Protein AF-A0A2Z6P0J8-F1 (afdb_monomer_lite)

Sequence (232 aa):
MKNGMLLRFEWPSESFHSSPISVVDSASTSINLVSSATMAIDKRHDLPSVLQLIATRCIGIAPVFLVPLDETLDADIIVLSDKSWFLHTAKQGLSYTSIKVQLSSSSHFTPVCTIEYPKGILFVAEKNLHLAEMVHNKRRNMQKFRLEGTPQKVLYHNKSQTLLVMRTELNHGTYSSDICCVDPQSGSVLSSFEIEYGEAKSMALVKFKSTLVLVVGIISSGPDVQPNGEAK

Organism: Trifolium subterraneum (NCBI:txid3900)

pLDDT: mean 74.05, std 18.13, range [30.5, 94.31]

Secondary structure (DSSP, 8-state):
---EEEEEEE---S------------------------------TTS--EEEEEEEE---SS--EEEESSSSTT--EEEESSSEEEEEEETTEEEEEEE-S-GGG-S-EEEE--SS-TTEEEEEETTEEEEEE--TTSPPPEEEE--SSEEEEEEEETTTTEEEEEEEEEETTEEEEEEEEE-TTT--EEEEEEESSSEEEEEEEEEETTEEEEEEEEE-SSS---------

Radius of gyration: 23.04 Å; chains: 1; bounding box: 58×42×59 Å

InterPro domains:
  IPR015943 WD40/YVTN repeat-like-containing domain superfamily [G3DSA:2.130.10.10] (1-138)
  IPR050358 RSE1/DDB1/CPSF1 [PTHR10644] (2-219)

Structure (mmCIF, N/CA/C/O backbone):
data_AF-A0A2Z6P0J8-F1
#
_entry.id   AF-A0A2Z6P0J8-F1
#
loop_
_atom_site.group_PDB
_atom_site.id
_atom_site.type_symbol
_atom_site.label_atom_id
_atom_site.label_alt_id
_atom_site.label_comp_id
_atom_site.label_asym_id
_atom_site.label_entity_id
_atom_site.label_seq_id
_atom_site.pdbx_PDB_ins_code
_atom_site.Cartn_x
_atom_site.Cartn_y
_atom_site.Cartn_z
_atom_site.occupancy
_atom_site.B_iso_or_equiv
_atom_site.auth_seq_id
_atom_site.auth_comp_id
_atom_site.auth_asym_id
_atom_site.auth_atom_id
_atom_site.pdbx_PDB_model_num
ATOM 1 N N . MET A 1 1 ? -26.376 11.456 2.357 1.00 50.81 1 MET A N 1
ATOM 2 C CA . MET A 1 1 ? -25.815 10.207 1.796 1.00 50.81 1 MET A CA 1
ATOM 3 C C . MET A 1 1 ? -25.240 9.379 2.938 1.00 50.81 1 MET A C 1
ATOM 5 O O . MET A 1 1 ? -24.681 9.963 3.856 1.00 50.81 1 MET A O 1
ATOM 9 N N . LYS A 1 2 ? -25.451 8.059 2.938 1.00 56.16 2 LYS A N 1
ATOM 10 C CA . LYS A 1 2 ? -24.848 7.111 3.891 1.00 56.16 2 LYS A CA 1
ATOM 11 C C . LYS A 1 2 ? -23.916 6.222 3.066 1.00 56.16 2 LYS A C 1
ATOM 13 O O . LYS A 1 2 ? -24.407 5.561 2.161 1.00 56.16 2 LYS A O 1
ATOM 18 N N . ASN A 1 3 ? -22.611 6.258 3.320 1.00 66.44 3 ASN A N 1
ATOM 19 C CA . ASN A 1 3 ? -21.601 5.532 2.535 1.00 66.44 3 ASN A CA 1
ATOM 20 C C . ASN A 1 3 ? -20.797 4.514 3.367 1.00 66.44 3 ASN A C 1
ATOM 22 O O . ASN A 1 3 ? -19.832 3.948 2.869 1.00 66.44 3 ASN A O 1
ATOM 26 N N . GLY A 1 4 ? -21.196 4.266 4.620 1.00 67.12 4 GLY A N 1
ATOM 27 C CA . GLY A 1 4 ? -20.634 3.221 5.472 1.00 67.12 4 GLY A CA 1
ATOM 28 C C . GLY A 1 4 ? -21.714 2.444 6.223 1.00 67.12 4 GLY A C 1
ATOM 29 O O . GLY A 1 4 ? -22.700 3.018 6.703 1.00 67.12 4 GLY A O 1
ATOM 30 N N . MET A 1 5 ? -21.514 1.134 6.345 1.00 75.62 5 MET A N 1
ATOM 31 C CA . MET A 1 5 ? -22.392 0.214 7.069 1.00 75.62 5 MET A CA 1
ATOM 32 C C . MET A 1 5 ? -21.555 -0.637 8.021 1.00 75.62 5 MET A C 1
ATOM 34 O O . MET A 1 5 ? -20.501 -1.134 7.640 1.00 75.62 5 MET A O 1
ATOM 38 N N . LEU A 1 6 ? -22.036 -0.800 9.250 1.00 74.00 6 LEU A N 1
ATOM 39 C CA . LEU A 1 6 ? -21.489 -1.726 10.230 1.00 74.00 6 LEU A CA 1
ATOM 40 C C . LEU A 1 6 ? -22.450 -2.904 10.359 1.00 74.00 6 LEU A C 1
ATOM 42 O O . LEU A 1 6 ? -23.588 -2.730 10.803 1.00 74.00 6 LEU A O 1
ATOM 46 N N . LEU A 1 7 ? -21.985 -4.084 9.968 1.00 75.25 7 LEU A N 1
ATOM 47 C CA . LEU A 1 7 ? -22.732 -5.331 10.068 1.00 75.25 7 LEU A CA 1
ATOM 48 C C . LEU A 1 7 ? -22.172 -6.162 11.227 1.00 75.25 7 LEU A C 1
ATOM 50 O O . LEU A 1 7 ? -20.959 -6.311 11.351 1.00 75.25 7 LEU A O 1
ATOM 54 N N . ARG A 1 8 ? -23.056 -6.705 12.068 1.00 78.12 8 ARG A N 1
ATOM 55 C CA . ARG A 1 8 ? -22.740 -7.799 12.984 1.00 78.12 8 ARG A CA 1
ATOM 56 C C . ARG A 1 8 ? -22.682 -9.074 12.172 1.00 78.12 8 ARG A C 1
ATOM 58 O O . ARG A 1 8 ? -23.628 -9.364 11.440 1.00 78.12 8 ARG A O 1
ATOM 65 N N . PHE A 1 9 ? -21.617 -9.829 12.361 1.00 74.25 9 PHE A N 1
ATOM 66 C CA . PHE A 1 9 ? -21.512 -11.198 11.899 1.00 74.25 9 PHE A CA 1
ATOM 67 C C . PHE A 1 9 ? -21.583 -12.108 13.118 1.00 74.25 9 PHE A C 1
ATOM 69 O O . PHE A 1 9 ? -20.732 -12.014 14.002 1.00 74.25 9 PHE A O 1
ATOM 76 N N . GLU A 1 10 ? -22.629 -12.925 13.204 1.00 70.94 10 GLU A N 1
ATOM 77 C CA . GLU A 1 10 ? -22.772 -13.898 14.286 1.00 70.94 10 GLU A CA 1
ATOM 78 C C . GLU A 1 10 ? -22.252 -15.257 13.828 1.00 70.94 10 GLU A C 1
ATOM 80 O O . GLU A 1 10 ? -22.749 -15.836 12.860 1.00 70.94 10 GLU A O 1
ATOM 85 N N . TRP A 1 11 ? -21.243 -15.762 14.539 1.00 56.78 11 TRP A N 1
ATOM 86 C CA . TRP A 1 11 ? -20.844 -17.160 14.439 1.00 56.78 11 TRP A CA 1
ATOM 87 C C . TRP A 1 11 ? -21.838 -18.026 15.212 1.00 56.78 11 TRP A C 1
ATOM 89 O O . TRP A 1 11 ? -22.265 -17.596 16.286 1.00 56.78 11 TRP A O 1
ATOM 99 N N . PRO A 1 12 ? -22.213 -19.228 14.736 1.00 50.53 12 PRO A N 1
ATOM 100 C CA . PRO A 1 12 ? -22.973 -20.163 15.543 1.00 50.53 12 PRO A CA 1
ATOM 101 C C . PRO A 1 12 ? -22.021 -20.677 16.629 1.00 50.53 12 PRO A C 1
ATOM 103 O O . PRO A 1 12 ? -21.302 -21.654 16.444 1.00 50.53 12 PRO A O 1
ATOM 106 N N . SER A 1 13 ? -21.925 -19.959 17.742 1.00 46.81 13 SER A N 1
ATOM 107 C CA . SER A 1 13 ? -21.405 -20.509 18.984 1.00 46.81 13 SER A CA 1
ATOM 108 C C . SER A 1 13 ? -22.562 -21.182 19.716 1.00 46.81 13 SER A C 1
ATOM 110 O O . SER A 1 13 ? -23.679 -20.664 19.759 1.00 46.81 13 SER A O 1
ATOM 112 N N . GLU A 1 14 ? -22.282 -22.388 20.206 1.00 44.41 14 GLU A N 1
ATOM 113 C CA . GLU A 1 14 ? -23.219 -23.327 20.818 1.00 44.41 14 GLU A CA 1
ATOM 114 C C . GLU A 1 14 ? -24.279 -22.648 21.697 1.00 44.41 14 GLU A C 1
ATOM 116 O O . GLU A 1 14 ? -23.964 -21.891 22.612 1.00 44.41 14 GLU A O 1
ATOM 121 N N . SER A 1 15 ? -25.544 -22.942 21.379 1.00 44.59 15 SER A N 1
ATOM 122 C CA . SER A 1 15 ? -26.736 -22.811 22.225 1.00 44.59 15 SER A CA 1
ATOM 123 C C . SER A 1 15 ? -26.624 -21.851 23.418 1.00 44.59 15 SER A C 1
ATOM 125 O O . SER A 1 15 ? -26.495 -22.283 24.564 1.00 44.59 15 SER A O 1
ATOM 127 N N . PHE A 1 16 ? -26.808 -20.554 23.183 1.00 40.25 16 PHE A N 1
ATOM 128 C CA . PHE A 1 16 ? -27.316 -19.691 24.244 1.00 40.25 16 PHE A CA 1
ATOM 129 C C . PHE A 1 16 ? -28.836 -19.674 24.164 1.00 40.25 16 PHE A C 1
ATOM 131 O O . PHE A 1 16 ? -29.428 -19.212 23.189 1.00 40.25 16 PHE A O 1
ATOM 138 N N . HIS A 1 17 ? -29.454 -20.246 25.197 1.00 38.09 17 HIS A N 1
ATOM 139 C CA . HIS A 1 17 ? -30.891 -20.237 25.413 1.00 38.09 17 HIS A CA 1
ATOM 140 C C . HIS A 1 17 ? -31.452 -18.832 25.183 1.00 38.09 17 HIS A C 1
ATOM 142 O O . HIS A 1 17 ? -31.090 -17.867 25.857 1.00 38.09 17 HIS A O 1
ATOM 148 N N . SER A 1 18 ? -32.352 -18.744 24.210 1.00 40.12 18 SER A N 1
ATOM 149 C CA . SER A 1 18 ? -33.134 -17.562 23.893 1.00 40.12 18 SER A CA 1
ATOM 150 C C . SER A 1 18 ? -33.802 -17.003 25.149 1.00 40.12 18 SER A C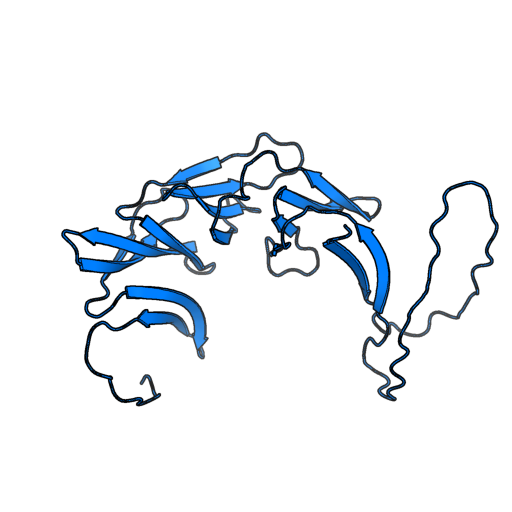 1
ATOM 152 O O . SER A 1 18 ? -34.679 -17.648 25.722 1.00 40.12 18 SER A O 1
ATOM 154 N N . SER A 1 19 ? -33.439 -15.783 25.536 1.00 32.94 19 SER A N 1
ATOM 155 C CA . SER A 1 19 ? -34.323 -14.921 26.319 1.00 32.94 19 SER A CA 1
ATOM 156 C C . SER A 1 19 ? -34.743 -13.749 25.433 1.00 32.94 19 SER A C 1
ATOM 158 O O . SER A 1 19 ? -33.870 -13.055 24.905 1.00 32.94 19 SER A O 1
ATOM 160 N N . PRO A 1 20 ? -36.050 -13.520 25.218 1.00 40.78 20 PRO A N 1
ATOM 161 C CA . PRO A 1 20 ? -36.514 -12.372 24.458 1.00 40.78 20 PRO A CA 1
ATOM 162 C C . PRO A 1 20 ? -36.273 -11.108 25.289 1.00 40.78 20 PRO A C 1
ATOM 164 O O . PRO A 1 20 ? -36.845 -10.947 26.365 1.00 40.78 20 PRO A O 1
ATOM 167 N N . ILE A 1 21 ? -35.416 -10.206 24.805 1.00 39.97 21 ILE A N 1
ATOM 168 C CA . ILE A 1 21 ? -35.253 -8.888 25.423 1.00 39.97 21 ILE A CA 1
ATOM 169 C C . ILE A 1 21 ? -36.497 -8.066 25.079 1.00 39.97 21 ILE A C 1
ATOM 171 O O . ILE A 1 21 ? -36.709 -7.664 23.935 1.00 39.97 21 ILE A O 1
ATOM 175 N N . SER A 1 22 ? -37.334 -7.858 26.092 1.00 36.53 22 SER A N 1
ATOM 176 C CA . SER A 1 22 ? -38.477 -6.956 26.067 1.00 36.53 22 SER A CA 1
ATOM 177 C C . SER A 1 22 ? -38.017 -5.514 25.863 1.00 36.53 22 SER A C 1
ATOM 179 O O . SER A 1 22 ? -37.186 -4.999 26.613 1.00 36.53 22 SER A O 1
ATOM 181 N N . VAL A 1 23 ? -38.610 -4.867 24.866 1.00 39.16 23 VAL A N 1
ATOM 182 C CA . VAL A 1 23 ? -38.554 -3.425 24.636 1.00 39.16 23 VAL A CA 1
ATOM 183 C C . VAL A 1 23 ? -39.203 -2.713 25.825 1.00 39.16 23 VAL A C 1
ATOM 185 O O . VAL A 1 23 ? -40.375 -2.949 26.110 1.00 39.16 23 VAL A O 1
ATOM 188 N N . VAL A 1 24 ? -38.466 -1.820 26.486 1.00 33.22 24 VAL A N 1
ATOM 189 C CA . VAL A 1 24 ? -39.055 -0.741 27.287 1.00 33.22 24 VAL A CA 1
ATOM 190 C C . VAL A 1 24 ? -38.443 0.570 26.815 1.00 33.22 24 VAL A C 1
ATOM 192 O O . VAL A 1 24 ? -37.229 0.761 26.817 1.00 33.22 24 VAL A O 1
ATOM 195 N N . ASP A 1 25 ? -39.343 1.412 26.330 1.00 33.94 25 ASP A N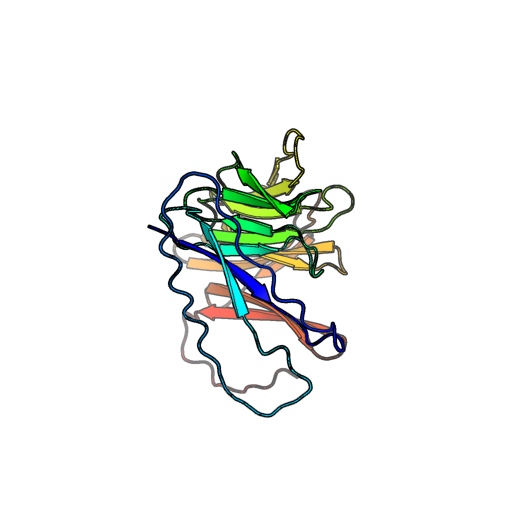 1
ATOM 196 C CA . ASP A 1 25 ? -39.151 2.715 25.716 1.00 33.94 25 ASP A CA 1
ATOM 197 C C . ASP A 1 25 ? -38.743 3.775 26.748 1.00 33.94 25 ASP A C 1
ATOM 199 O O . ASP A 1 25 ? -39.270 3.787 27.861 1.00 33.94 25 ASP A O 1
ATOM 203 N N . SER A 1 26 ? -37.839 4.682 26.364 1.00 33.81 26 SER A N 1
ATOM 204 C CA . SER A 1 26 ? -37.788 6.062 26.865 1.00 33.81 26 SER A CA 1
ATOM 205 C C . SER A 1 26 ? -36.859 6.930 26.002 1.00 33.81 26 SER A C 1
ATOM 207 O O . SER A 1 26 ? -35.642 6.937 26.168 1.00 33.81 26 SER A O 1
ATOM 209 N N . ALA A 1 27 ? -37.510 7.727 25.151 1.00 34.22 27 ALA A N 1
ATOM 210 C CA . ALA A 1 27 ? -37.114 9.043 24.643 1.00 34.22 27 ALA A CA 1
ATOM 211 C C . ALA A 1 27 ? -36.075 9.150 23.497 1.00 34.22 27 ALA A C 1
ATOM 213 O O . ALA A 1 27 ? -34.866 9.239 23.690 1.00 34.22 27 ALA A O 1
ATOM 214 N N . SER A 1 28 ? -36.643 9.389 22.307 1.00 37.97 28 SER A N 1
ATOM 215 C CA . SER A 1 28 ? -36.223 10.427 21.348 1.00 37.97 28 SER A CA 1
ATOM 216 C C . SER A 1 28 ? -34.972 10.175 20.497 1.00 37.97 28 SER A C 1
ATOM 218 O O . SER A 1 28 ? -33.907 10.735 20.731 1.00 37.97 28 SER A O 1
ATOM 220 N N . THR A 1 29 ? -35.137 9.458 19.384 1.00 30.50 29 THR A N 1
ATOM 221 C CA . THR A 1 29 ? -34.912 9.993 18.020 1.00 30.50 29 THR A CA 1
ATOM 222 C C . THR A 1 29 ? -35.328 8.947 16.986 1.00 30.50 29 THR A C 1
ATOM 224 O O . THR A 1 29 ? -34.961 7.778 17.052 1.00 30.50 29 THR A O 1
ATOM 227 N N . SER A 1 30 ? -36.147 9.374 16.034 1.00 41.09 30 SER A N 1
ATOM 228 C CA . SER A 1 30 ? -36.750 8.564 14.983 1.00 41.09 30 SER A CA 1
ATOM 229 C C . SER A 1 30 ? -35.702 7.951 14.050 1.00 41.09 30 SER A C 1
ATOM 231 O O . SER A 1 30 ? -35.098 8.623 13.216 1.00 41.09 30 SER A O 1
ATOM 233 N N . ILE A 1 31 ? -35.542 6.634 14.138 1.00 37.72 31 ILE A N 1
ATOM 234 C CA . ILE A 1 31 ? -34.921 5.815 13.098 1.00 37.72 31 ILE A CA 1
ATOM 235 C C . ILE A 1 31 ? -35.880 4.671 12.798 1.00 37.72 31 ILE A C 1
ATOM 237 O O . ILE A 1 31 ? -35.981 3.714 13.558 1.00 37.72 31 ILE A O 1
ATOM 241 N N . ASN A 1 32 ? -36.603 4.798 11.683 1.00 34.53 32 ASN A N 1
ATOM 242 C CA . ASN A 1 32 ? -37.390 3.715 11.103 1.00 34.53 32 ASN A CA 1
ATOM 243 C C . ASN A 1 32 ? -36.440 2.560 10.757 1.00 34.53 32 ASN A C 1
ATOM 245 O O . ASN A 1 32 ? -35.745 2.585 9.738 1.00 34.53 32 ASN A O 1
ATOM 249 N N . LEU A 1 33 ? -36.377 1.582 11.658 1.00 38.53 33 LEU A N 1
ATOM 250 C CA . LEU A 1 33 ? -35.606 0.358 11.530 1.00 38.53 33 LEU A CA 1
ATOM 251 C C . LEU A 1 33 ? -36.398 -0.608 10.640 1.00 38.53 33 LEU A C 1
ATOM 253 O O . LEU A 1 33 ? -37.189 -1.414 11.119 1.00 38.53 33 LEU A O 1
ATOM 257 N N . VAL A 1 34 ? -36.224 -0.500 9.322 1.00 34.25 34 VAL A N 1
ATOM 258 C CA . VAL A 1 34 ? -36.657 -1.565 8.410 1.00 34.25 34 VAL A CA 1
ATOM 259 C C . VAL A 1 34 ? -35.592 -2.653 8.471 1.00 34.25 34 VAL A C 1
ATOM 261 O O . VAL A 1 34 ? -34.553 -2.579 7.815 1.00 34.25 34 VAL A O 1
ATOM 264 N N . SER A 1 35 ? -35.832 -3.634 9.333 1.00 38.53 35 SER A N 1
ATOM 265 C CA . SER A 1 35 ? -35.050 -4.858 9.466 1.00 38.53 35 SER A CA 1
ATOM 266 C C . SER A 1 35 ? -35.236 -5.733 8.222 1.00 38.53 35 SER A C 1
ATOM 268 O O . SER A 1 35 ? -35.986 -6.703 8.251 1.00 38.53 35 SER A O 1
ATOM 270 N N . SER A 1 36 ? -34.567 -5.416 7.113 1.00 38.81 36 SER A N 1
ATOM 271 C CA . SER A 1 36 ? -34.448 -6.356 5.989 1.00 38.81 36 SER A CA 1
ATOM 272 C C . SER A 1 36 ? -33.373 -7.394 6.309 1.00 38.81 36 SER A C 1
ATOM 274 O O . SER A 1 36 ? -32.275 -7.365 5.760 1.00 38.81 36 SER A O 1
ATOM 276 N N . ALA A 1 37 ? -33.675 -8.296 7.244 1.00 43.31 37 ALA A N 1
ATOM 277 C CA . ALA A 1 37 ? -32.952 -9.553 7.372 1.00 43.31 37 ALA A CA 1
ATOM 278 C C . ALA A 1 37 ? -33.491 -10.487 6.284 1.00 43.31 37 ALA A C 1
ATOM 280 O O . ALA A 1 37 ? -34.538 -11.113 6.448 1.00 43.31 37 ALA A O 1
ATOM 281 N N . THR A 1 38 ? -32.818 -10.537 5.135 1.00 42.59 38 THR A N 1
ATOM 282 C CA . THR A 1 38 ? -33.096 -11.555 4.120 1.00 42.59 38 THR A CA 1
ATOM 283 C C . THR A 1 38 ? -32.661 -12.895 4.706 1.00 42.59 38 THR A C 1
ATOM 285 O O . THR A 1 38 ? -31.482 -13.236 4.677 1.00 42.59 38 THR A O 1
ATOM 288 N N . MET A 1 39 ? -33.600 -13.621 5.313 1.00 42.62 39 MET A N 1
ATOM 289 C CA . MET A 1 39 ? -33.374 -14.971 5.822 1.00 42.62 39 MET A CA 1
ATOM 290 C C . MET A 1 39 ? -33.104 -15.885 4.625 1.00 42.62 39 MET A C 1
ATOM 292 O O . MET A 1 39 ? -34.031 -16.394 3.995 1.00 42.62 39 MET A O 1
ATOM 296 N N . ALA A 1 40 ? -31.832 -16.065 4.274 1.00 40.47 40 ALA A N 1
ATOM 297 C CA . ALA A 1 40 ? -31.417 -17.171 3.430 1.00 40.47 40 ALA A CA 1
ATOM 298 C C . ALA A 1 40 ? -31.595 -18.447 4.261 1.00 40.47 40 ALA A C 1
ATOM 300 O O . ALA A 1 40 ? -30.754 -18.803 5.083 1.00 40.47 40 ALA A O 1
ATOM 301 N N . ILE A 1 41 ? -32.752 -19.089 4.101 1.00 43.31 41 ILE A N 1
ATOM 302 C CA . ILE A 1 41 ? -33.019 -20.419 4.640 1.00 43.31 41 ILE A CA 1
ATOM 303 C C . ILE A 1 41 ? -32.135 -21.382 3.847 1.00 43.31 41 ILE A C 1
ATOM 305 O O . ILE A 1 41 ? -32.543 -21.867 2.796 1.00 43.31 41 ILE A O 1
ATOM 309 N N . ASP A 1 42 ? -30.923 -21.643 4.330 1.00 41.53 42 ASP A N 1
ATOM 310 C CA . ASP A 1 42 ? -30.144 -22.790 3.876 1.00 41.53 42 ASP A CA 1
ATOM 311 C C . ASP A 1 42 ? -29.765 -23.674 5.066 1.00 41.53 42 ASP A C 1
ATOM 313 O O . ASP A 1 42 ? -29.244 -23.228 6.091 1.00 41.53 42 ASP A O 1
ATOM 317 N N . LYS A 1 43 ? -30.102 -24.955 4.930 1.00 45.41 43 LYS A N 1
ATOM 318 C CA . LYS A 1 43 ? -29.897 -26.007 5.924 1.00 45.41 43 LYS A CA 1
ATOM 319 C C . LYS A 1 43 ? -28.432 -26.436 5.886 1.00 45.41 43 LYS A C 1
ATOM 321 O O . LYS A 1 43 ? -28.105 -27.477 5.323 1.00 45.41 43 LYS A O 1
ATOM 326 N N . ARG A 1 44 ? -27.536 -25.656 6.484 1.00 45.12 44 ARG A N 1
ATOM 327 C CA . ARG A 1 44 ? -26.168 -26.101 6.791 1.00 45.12 44 ARG A CA 1
ATOM 328 C C . ARG A 1 44 ? -25.833 -25.689 8.214 1.00 45.12 44 ARG A C 1
ATOM 330 O O . ARG A 1 44 ? -25.642 -24.514 8.495 1.00 45.12 44 ARG A O 1
ATOM 337 N N . HIS A 1 45 ? -25.819 -26.673 9.106 1.00 47.88 45 HIS A N 1
ATOM 338 C CA . HIS A 1 45 ? -25.805 -26.486 10.557 1.00 47.88 45 HIS A CA 1
ATOM 339 C C . HIS A 1 45 ? -24.493 -25.951 11.160 1.00 47.88 45 HIS A C 1
ATOM 341 O O . HIS A 1 45 ? -24.456 -25.770 12.367 1.00 47.88 45 HIS A O 1
ATOM 347 N N . ASP A 1 46 ? -23.482 -25.600 10.359 1.00 54.84 46 ASP A N 1
ATOM 348 C CA . ASP A 1 46 ? -22.156 -25.208 10.871 1.00 54.84 46 ASP A CA 1
ATOM 349 C C . ASP A 1 46 ? -21.615 -23.891 10.288 1.00 54.84 46 ASP A C 1
ATOM 351 O O . ASP A 1 46 ? -20.428 -23.593 10.417 1.00 54.84 46 ASP A O 1
ATOM 355 N N . LEU A 1 47 ? -22.451 -23.091 9.613 1.00 53.53 47 LEU A N 1
ATOM 356 C CA . LEU A 1 47 ? -22.011 -21.833 9.004 1.00 53.53 47 LEU A CA 1
ATOM 357 C C . LEU A 1 47 ? -22.657 -20.617 9.682 1.00 53.53 47 LEU A C 1
ATOM 359 O O . LEU A 1 47 ? -23.867 -20.622 9.915 1.00 53.53 47 LEU A O 1
ATOM 363 N N . PRO A 1 48 ? -21.888 -19.549 9.957 1.00 54.91 48 PRO A N 1
ATOM 364 C CA . PRO A 1 48 ? -22.439 -18.254 10.355 1.00 54.91 48 PRO A CA 1
ATOM 365 C C . PRO A 1 48 ? -23.400 -17.754 9.280 1.00 54.91 48 PRO A C 1
ATOM 367 O O . PRO A 1 48 ? -22.985 -17.426 8.169 1.00 54.91 48 PRO A O 1
ATOM 370 N N . SER A 1 49 ? -24.693 -17.726 9.589 1.00 59.78 49 SER A N 1
ATOM 371 C CA . SER A 1 49 ? -25.725 -17.455 8.583 1.00 59.78 49 SER A CA 1
ATOM 372 C C . SER A 1 49 ? -26.420 -16.107 8.758 1.00 59.78 49 SER A C 1
ATOM 374 O O . SER A 1 49 ? -27.220 -15.729 7.903 1.00 59.78 49 SER A O 1
ATOM 376 N N . VAL A 1 50 ? -26.111 -15.349 9.820 1.00 78.00 50 VAL A N 1
ATOM 377 C CA . VAL A 1 50 ? -26.829 -14.107 10.134 1.00 78.00 50 VAL A CA 1
ATOM 378 C C . VAL A 1 50 ? -25.905 -12.893 10.078 1.00 78.00 50 VAL A C 1
ATOM 380 O O . VAL A 1 50 ? -24.995 -12.717 10.889 1.00 78.00 50 VAL A O 1
ATOM 383 N N . LEU A 1 51 ? -26.195 -12.020 9.112 1.00 80.88 51 LEU A N 1
ATOM 384 C CA . LEU A 1 51 ? -25.688 -10.655 9.053 1.00 80.88 51 LEU A CA 1
ATOM 385 C C . LEU A 1 51 ? -26.769 -9.706 9.565 1.00 80.88 51 LEU A C 1
ATOM 387 O O . LEU A 1 51 ? -27.867 -9.653 9.014 1.00 80.88 51 LEU A O 1
ATOM 391 N N . GLN A 1 52 ? -26.451 -8.920 10.590 1.00 82.81 52 GLN A N 1
ATOM 392 C CA . GLN A 1 52 ? -27.368 -7.919 11.131 1.00 82.81 52 GLN A CA 1
ATOM 393 C C . GLN A 1 52 ? -26.773 -6.524 10.993 1.00 82.81 52 GLN A C 1
ATOM 395 O O . GLN A 1 52 ? -25.686 -6.250 11.487 1.00 82.81 52 GLN A O 1
ATOM 400 N N . LEU A 1 53 ? -27.495 -5.599 10.366 1.00 80.00 53 LEU A N 1
ATOM 401 C CA . LEU A 1 53 ? -27.087 -4.197 10.333 1.00 80.00 53 LEU A CA 1
ATOM 402 C C . LEU A 1 53 ? -27.133 -3.598 11.747 1.00 80.00 53 LEU A C 1
ATOM 404 O O . LEU A 1 53 ? -28.209 -3.446 12.317 1.00 80.00 53 LEU A O 1
ATOM 408 N N . ILE A 1 54 ? -25.969 -3.237 12.295 1.00 83.69 54 ILE A N 1
ATOM 409 C CA . ILE A 1 54 ? -25.854 -2.580 13.606 1.00 83.69 54 ILE A CA 1
ATOM 410 C C . ILE A 1 54 ? -25.984 -1.067 13.442 1.00 83.69 54 ILE A C 1
ATOM 412 O O . ILE A 1 54 ? -26.665 -0.398 14.216 1.00 83.69 54 ILE A O 1
ATOM 416 N N . ALA A 1 55 ? -25.300 -0.498 12.447 1.00 80.50 55 ALA A N 1
ATOM 417 C CA . ALA A 1 55 ? -25.271 0.944 12.261 1.00 80.50 55 ALA A CA 1
ATOM 418 C C . ALA A 1 55 ? -25.009 1.337 10.808 1.00 80.50 55 ALA A C 1
ATOM 420 O O . ALA A 1 55 ? -24.260 0.689 10.085 1.00 80.50 55 ALA A O 1
ATOM 421 N N . THR A 1 56 ? -25.565 2.478 10.405 1.00 82.56 56 THR A N 1
ATOM 422 C CA . THR A 1 56 ? -25.159 3.188 9.185 1.00 82.56 56 THR A CA 1
ATOM 423 C C . THR A 1 56 ? -24.482 4.492 9.570 1.00 82.56 56 THR A C 1
ATOM 425 O O . THR A 1 56 ? -24.972 5.196 10.464 1.00 82.56 56 THR A O 1
ATOM 428 N N . ARG A 1 57 ? -23.387 4.841 8.895 1.00 77.44 57 ARG A N 1
ATOM 429 C CA . ARG A 1 57 ? -22.633 6.074 9.141 1.00 77.44 57 ARG A CA 1
ATOM 430 C C . ARG A 1 57 ? -22.308 6.778 7.825 1.00 77.44 57 ARG A C 1
ATOM 432 O O . ARG A 1 57 ? -22.198 6.152 6.773 1.00 77.44 57 ARG A O 1
ATOM 439 N N . CYS A 1 58 ? -22.195 8.100 7.897 1.00 80.06 58 CYS 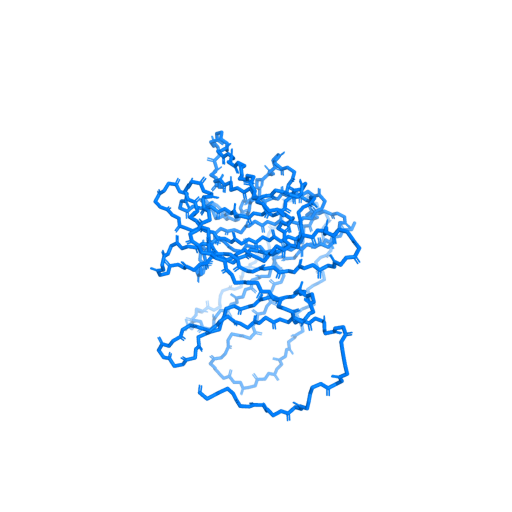A N 1
ATOM 440 C CA . CYS A 1 58 ? -21.636 8.906 6.821 1.00 80.06 58 CYS A CA 1
ATOM 441 C C . CYS A 1 58 ? -20.151 9.098 7.126 1.00 80.06 58 CYS A C 1
ATOM 443 O O . CYS A 1 58 ? -19.797 9.763 8.096 1.00 80.06 58 CYS A O 1
ATOM 445 N N . ILE A 1 59 ? -19.309 8.449 6.337 1.00 80.81 59 ILE A N 1
ATOM 446 C CA . ILE A 1 59 ? -17.850 8.500 6.419 1.00 80.81 59 ILE A CA 1
ATOM 447 C C . ILE A 1 59 ? -17.322 9.615 5.502 1.00 80.81 59 ILE A C 1
ATOM 449 O O . ILE A 1 59 ? -16.287 10.217 5.780 1.00 80.81 59 ILE A O 1
ATOM 453 N N . GLY A 1 60 ? -18.061 9.929 4.437 1.00 76.44 60 GLY A N 1
ATOM 454 C CA . GLY A 1 60 ? -17.648 10.873 3.408 1.00 76.44 60 GLY A CA 1
ATOM 455 C C . GLY A 1 60 ? -18.691 11.047 2.304 1.00 76.44 60 GLY A C 1
ATOM 456 O O . GLY A 1 60 ? -19.808 10.534 2.402 1.00 76.44 60 GLY A O 1
ATOM 457 N N . ILE A 1 61 ? -18.314 11.758 1.246 1.00 80.38 61 ILE A N 1
ATOM 458 C CA . ILE A 1 61 ? -19.095 11.889 0.004 1.00 80.38 61 ILE A CA 1
ATOM 459 C C . ILE A 1 61 ? -18.487 11.100 -1.163 1.00 80.38 61 ILE A C 1
ATOM 461 O O . ILE A 1 61 ? -19.187 10.827 -2.134 1.00 80.38 61 ILE A O 1
ATOM 465 N N . ALA A 1 62 ? -17.213 10.712 -1.065 1.00 83.00 62 ALA A N 1
ATOM 466 C CA . ALA A 1 62 ? -16.535 9.885 -2.060 1.00 83.00 62 ALA A CA 1
ATOM 467 C C . ALA A 1 62 ? -16.666 8.380 -1.729 1.00 83.00 62 ALA A C 1
ATOM 469 O O . ALA A 1 62 ? -17.025 8.023 -0.595 1.00 83.00 62 ALA A O 1
ATOM 470 N N . PRO A 1 63 ? -16.359 7.474 -2.682 1.00 82.44 63 PRO A N 1
ATOM 471 C CA . PRO A 1 63 ? -16.162 6.057 -2.385 1.00 82.44 63 PRO A CA 1
ATOM 472 C C . PRO A 1 63 ? -15.196 5.853 -1.211 1.00 82.44 63 PRO A C 1
ATOM 474 O O . PRO A 1 63 ? -14.288 6.659 -0.992 1.00 82.44 63 PRO A O 1
ATOM 477 N N . VAL A 1 64 ? -15.429 4.799 -0.430 1.00 83.69 64 VAL A N 1
ATOM 478 C CA . VAL A 1 64 ? -14.660 4.498 0.781 1.00 83.69 64 VAL A CA 1
ATOM 479 C C . VAL A 1 64 ? -13.732 3.321 0.516 1.00 83.69 64 VAL A C 1
ATOM 481 O O . VAL A 1 64 ? -14.183 2.272 0.063 1.00 83.69 64 VAL A O 1
ATOM 484 N N . PHE A 1 65 ? -12.457 3.483 0.857 1.00 85.69 65 PHE A N 1
ATOM 485 C CA . PHE A 1 65 ? -11.463 2.414 0.866 1.00 85.69 65 PHE A CA 1
ATOM 486 C C . PHE A 1 65 ? -11.084 2.089 2.311 1.00 85.69 65 PHE A C 1
ATOM 488 O O . PHE A 1 65 ? -10.839 2.991 3.114 1.00 85.69 65 PHE A O 1
ATOM 495 N N . LEU A 1 66 ? -11.057 0.801 2.645 1.00 88.06 66 LEU A N 1
ATOM 496 C CA . LEU A 1 66 ? -10.696 0.305 3.971 1.00 88.06 66 LEU A CA 1
ATOM 497 C C . LEU A 1 66 ? -9.313 -0.335 3.898 1.00 88.06 66 LEU A C 1
ATOM 499 O O . LEU A 1 66 ? -9.086 -1.214 3.070 1.00 88.06 66 LEU A O 1
ATOM 503 N N . VAL A 1 67 ? -8.404 0.113 4.758 1.00 88.00 67 VAL A N 1
ATOM 504 C CA . VAL A 1 67 ? -7.026 -0.377 4.825 1.00 88.00 67 VAL A CA 1
ATOM 505 C C . VAL A 1 67 ? -6.775 -0.905 6.237 1.00 88.00 67 VAL A C 1
ATOM 507 O O . VAL A 1 67 ? -6.574 -0.092 7.144 1.00 88.00 67 VAL A O 1
ATOM 510 N N . PRO A 1 68 ? -6.829 -2.231 6.458 1.00 89.50 68 PRO A N 1
ATOM 511 C CA . PRO A 1 68 ? -6.403 -2.814 7.725 1.00 89.50 68 PRO A CA 1
ATOM 512 C C . PRO A 1 68 ? -4.891 -2.619 7.901 1.00 89.50 68 PRO A C 1
ATOM 514 O O . PRO A 1 68 ? -4.136 -2.672 6.927 1.00 89.50 68 PRO A O 1
ATOM 517 N N . LEU A 1 69 ? -4.457 -2.335 9.129 1.00 86.25 69 LEU A N 1
ATOM 518 C CA . LEU A 1 69 ? -3.047 -2.080 9.443 1.00 86.25 69 LEU A CA 1
ATOM 519 C C . LEU A 1 69 ? -2.214 -3.348 9.643 1.00 86.25 69 LEU A C 1
ATOM 521 O O . LEU A 1 69 ? -0.990 -3.295 9.537 1.00 86.25 69 LEU A O 1
ATOM 525 N N . ASP A 1 70 ? -2.867 -4.474 9.894 1.00 82.00 70 ASP A N 1
ATOM 526 C CA . ASP A 1 70 ? -2.257 -5.790 10.016 1.00 82.00 70 ASP A CA 1
ATOM 527 C C . ASP A 1 70 ? -3.234 -6.869 9.500 1.00 82.00 70 ASP A C 1
ATOM 529 O O . ASP A 1 70 ? -4.296 -6.561 8.952 1.00 82.00 70 ASP A O 1
ATOM 533 N N . GLU A 1 71 ? -2.836 -8.138 9.599 1.00 81.88 71 GLU A N 1
ATOM 534 C CA . GLU A 1 71 ? -3.634 -9.285 9.144 1.00 81.88 71 GLU A CA 1
ATOM 535 C C . GLU A 1 71 ? -4.502 -9.899 10.261 1.00 81.88 71 GLU A C 1
ATOM 537 O O . GLU A 1 71 ? -5.117 -10.947 10.049 1.00 81.88 71 GLU A O 1
ATOM 542 N N . THR A 1 72 ? -4.545 -9.305 11.460 1.00 83.69 72 THR A N 1
ATOM 543 C CA . THR A 1 72 ? -5.319 -9.862 12.575 1.00 83.69 72 THR A CA 1
ATOM 544 C C . THR A 1 72 ? -6.796 -9.468 12.478 1.00 83.69 72 THR A C 1
ATOM 546 O O . THR A 1 72 ? -7.197 -8.566 11.746 1.00 83.69 72 THR A O 1
ATOM 549 N N . LEU A 1 73 ? -7.664 -10.178 13.203 1.00 83.25 73 LEU A N 1
ATOM 550 C CA . LEU A 1 73 ? -9.102 -9.870 13.208 1.00 83.25 73 LEU A CA 1
ATOM 551 C C . LEU A 1 73 ? -9.441 -8.620 14.032 1.00 83.25 73 LEU A C 1
ATOM 553 O O . LEU A 1 73 ? -10.497 -8.023 13.837 1.00 83.25 73 LEU A O 1
ATOM 557 N N . ASP A 1 74 ? -8.562 -8.240 14.955 1.00 83.31 74 ASP A N 1
ATOM 558 C CA . ASP A 1 74 ? -8.646 -7.038 15.781 1.00 83.31 74 ASP A CA 1
ATOM 559 C C . ASP A 1 74 ? -7.846 -5.858 15.203 1.00 83.31 74 ASP A C 1
ATOM 561 O O . ASP A 1 74 ? -7.661 -4.853 15.895 1.00 83.31 74 ASP A O 1
ATOM 565 N N . ALA A 1 75 ? -7.427 -5.965 13.935 1.00 86.50 75 ALA A N 1
ATOM 566 C CA . ALA A 1 75 ? -6.712 -4.933 13.203 1.00 86.50 75 ALA A CA 1
ATOM 567 C C . ALA A 1 75 ? -7.418 -3.576 13.290 1.00 86.50 75 ALA A C 1
ATOM 569 O O . ALA A 1 75 ? -8.613 -3.442 12.999 1.00 86.50 75 ALA A O 1
ATOM 570 N N . ASP A 1 76 ? -6.647 -2.534 13.589 1.00 89.19 76 ASP A N 1
ATOM 571 C CA . ASP A 1 76 ? -7.113 -1.169 13.378 1.00 89.19 76 ASP A CA 1
ATOM 572 C C . ASP A 1 76 ? -7.222 -0.889 11.871 1.00 89.19 76 ASP A C 1
ATOM 574 O O . ASP A 1 76 ? -6.410 -1.349 11.064 1.00 89.19 76 ASP A O 1
ATOM 578 N N . ILE A 1 77 ? -8.218 -0.095 11.478 1.00 89.50 77 ILE A N 1
ATOM 579 C CA . ILE A 1 77 ? -8.534 0.172 10.074 1.00 89.50 77 ILE A CA 1
ATOM 580 C C . ILE A 1 77 ? -8.400 1.663 9.791 1.00 89.50 77 ILE A C 1
ATOM 582 O O . ILE A 1 77 ? -8.968 2.514 10.478 1.00 89.50 77 ILE A O 1
ATOM 586 N N . ILE A 1 78 ? -7.702 2.002 8.714 1.00 88.31 78 ILE A N 1
ATOM 587 C CA . ILE A 1 78 ? -7.771 3.338 8.133 1.00 88.31 78 ILE A CA 1
ATOM 588 C C . ILE A 1 78 ? -8.877 3.349 7.090 1.00 88.31 78 ILE A C 1
ATOM 590 O O . ILE A 1 78 ? -8.942 2.511 6.193 1.00 88.31 78 ILE A O 1
ATOM 594 N N . VAL A 1 79 ? -9.741 4.340 7.209 1.00 87.62 79 VAL A N 1
ATOM 595 C CA . VAL A 1 79 ? -10.856 4.572 6.309 1.00 87.62 79 VAL A CA 1
ATOM 596 C C . VAL A 1 79 ? -10.535 5.797 5.467 1.00 87.62 79 VAL A C 1
ATOM 598 O O . VAL A 1 79 ? -10.342 6.890 6.002 1.00 87.62 79 VAL A O 1
ATOM 601 N N . LEU A 1 80 ? -10.474 5.616 4.154 1.00 85.25 80 LEU A N 1
ATOM 602 C CA . LEU A 1 80 ? -10.054 6.631 3.195 1.00 85.25 80 LEU A CA 1
ATOM 603 C C . LEU A 1 80 ? -11.226 7.007 2.294 1.00 85.25 80 LEU A C 1
ATOM 605 O O . LEU A 1 80 ? -11.862 6.151 1.686 1.00 85.25 80 LEU A O 1
ATOM 609 N N . SER A 1 81 ? -11.511 8.299 2.227 1.00 82.69 81 SER A N 1
ATOM 610 C CA . SER A 1 81 ? -12.531 8.909 1.374 1.00 82.69 81 SER A CA 1
ATOM 611 C C . SER A 1 81 ? -12.111 10.365 1.122 1.00 82.69 81 SER A C 1
ATOM 613 O O . SER A 1 81 ? -10.921 10.675 1.180 1.00 82.69 81 SER A O 1
ATOM 615 N N . ASP A 1 82 ? -13.047 11.294 0.924 1.00 81.44 82 ASP A N 1
ATOM 616 C CA . ASP A 1 82 ? -12.763 12.740 0.965 1.00 81.44 82 ASP A CA 1
ATOM 617 C C . ASP A 1 82 ? -12.230 13.183 2.341 1.00 81.44 82 ASP A C 1
ATOM 619 O O . ASP A 1 82 ? -11.411 14.099 2.437 1.00 81.44 82 ASP A O 1
ATOM 623 N N . LYS A 1 83 ? -12.644 12.480 3.403 1.00 79.06 83 LYS A N 1
ATOM 624 C CA . LYS A 1 83 ? -12.099 12.587 4.760 1.00 79.06 83 LYS A CA 1
ATOM 625 C C . LYS A 1 83 ? -11.514 11.253 5.192 1.00 79.06 83 LYS A C 1
ATOM 627 O O . LYS A 1 83 ? -12.097 10.199 4.948 1.00 79.06 83 LYS A O 1
ATOM 632 N N . SER A 1 84 ? -10.364 11.311 5.853 1.00 84.81 84 SER A N 1
ATOM 633 C CA . SER A 1 84 ? -9.698 10.125 6.387 1.00 84.81 84 SER A CA 1
ATOM 634 C C . SER A 1 84 ? -10.054 9.917 7.858 1.00 84.81 84 SER A C 1
ATOM 636 O O . SER A 1 84 ? -10.068 10.868 8.647 1.00 84.81 84 SER A O 1
ATOM 638 N N . TRP A 1 85 ? -10.320 8.670 8.234 1.00 86.69 85 TRP A N 1
ATOM 639 C CA . TRP A 1 85 ? -10.669 8.274 9.597 1.00 86.69 85 TRP A CA 1
ATOM 640 C C . TRP A 1 85 ? -9.814 7.097 10.047 1.00 86.69 85 TRP A C 1
ATOM 642 O O . TRP A 1 85 ? -9.438 6.241 9.255 1.00 86.69 85 TRP A O 1
ATOM 652 N N . PHE A 1 86 ? -9.512 7.063 11.335 1.00 86.94 86 PHE A N 1
ATOM 653 C CA . PHE A 1 86 ? -8.884 5.946 12.014 1.00 86.94 86 PHE A CA 1
ATOM 654 C C . PHE A 1 86 ? -9.958 5.234 12.830 1.00 86.94 86 PHE A C 1
ATOM 656 O O . PHE A 1 86 ? -10.506 5.816 13.772 1.00 86.94 86 PHE A O 1
ATOM 663 N N . LEU A 1 87 ? -10.288 4.018 12.416 1.00 88.75 87 LEU A N 1
ATOM 664 C CA . LEU A 1 87 ? -11.243 3.135 13.059 1.00 88.75 87 LEU A CA 1
ATOM 665 C C . LEU A 1 87 ? -10.473 2.153 13.937 1.00 88.75 87 LEU A C 1
ATOM 667 O O . LEU A 1 87 ? -9.638 1.404 13.444 1.00 88.75 87 LEU A O 1
ATOM 671 N N . HIS A 1 88 ? -10.761 2.169 15.231 1.00 87.69 88 HIS A N 1
ATOM 672 C CA . HIS A 1 88 ? -10.099 1.302 16.197 1.00 87.69 88 HIS A CA 1
ATOM 673 C C . HIS A 1 88 ? -11.087 0.804 17.242 1.00 87.69 88 HIS A C 1
ATOM 675 O O . HIS A 1 88 ? -12.122 1.432 17.506 1.00 87.69 88 HIS A O 1
ATOM 681 N N . THR A 1 89 ? -10.740 -0.303 17.885 1.00 86.38 89 THR A N 1
ATOM 682 C CA . THR A 1 89 ? -11.495 -0.796 19.035 1.00 86.38 89 THR A CA 1
ATOM 683 C C . THR A 1 89 ? -11.176 0.059 20.265 1.00 86.38 89 THR A C 1
ATOM 685 O O . THR A 1 89 ? -10.027 0.399 20.552 1.00 86.38 89 THR A O 1
ATOM 688 N N . ALA A 1 90 ? -12.212 0.463 20.991 1.00 81.38 90 ALA A N 1
ATOM 689 C CA . ALA A 1 90 ? -12.148 1.187 22.252 1.00 81.38 90 ALA A CA 1
ATOM 690 C C . ALA A 1 90 ? -12.917 0.411 23.333 1.00 81.38 90 ALA A C 1
ATOM 692 O O . ALA A 1 90 ? -13.668 -0.516 23.039 1.00 81.38 90 ALA A O 1
ATOM 693 N N . LYS A 1 91 ? -12.773 0.817 24.603 1.00 79.25 91 LYS A N 1
ATOM 694 C CA . LYS A 1 91 ? -13.363 0.108 25.760 1.00 79.25 91 LYS A CA 1
ATOM 695 C C . LYS A 1 91 ? -14.873 -0.157 25.652 1.00 79.25 91 LYS A C 1
ATOM 697 O O . LYS A 1 91 ? -15.358 -1.086 26.280 1.00 79.25 91 LYS A O 1
ATOM 702 N N . GLN A 1 92 ? -15.607 0.672 24.910 1.00 77.62 92 GLN A N 1
ATOM 703 C CA . GLN A 1 92 ? -17.070 0.612 24.788 1.00 77.62 92 GLN A CA 1
ATOM 704 C C . GLN A 1 92 ? -17.548 0.295 23.358 1.00 77.62 92 GLN A C 1
ATOM 706 O O . GLN A 1 92 ? -18.728 0.461 23.060 1.00 77.62 92 GLN A O 1
ATOM 711 N N . GLY A 1 93 ? -16.654 -0.137 22.460 1.00 80.75 93 GLY A N 1
ATOM 712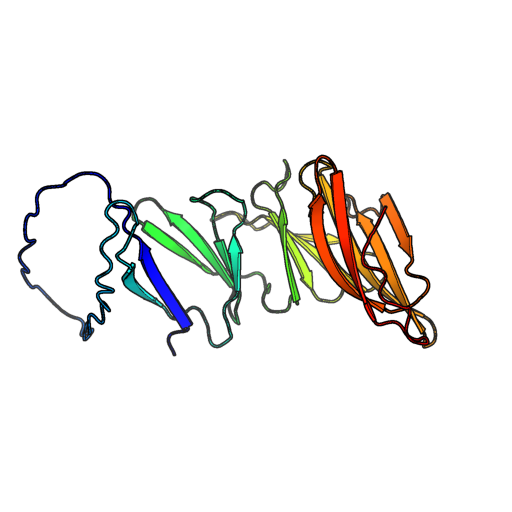 C CA . GLY A 1 93 ? -16.992 -0.476 21.074 1.00 80.75 93 GLY A CA 1
ATOM 713 C C . GLY A 1 93 ? -16.048 0.155 20.054 1.00 80.75 93 GLY A C 1
ATOM 714 O O . GLY A 1 93 ? -14.902 0.466 20.362 1.00 80.75 93 GLY A O 1
ATOM 715 N N . LEU A 1 94 ? -16.525 0.348 18.824 1.00 86.00 94 LEU A N 1
ATOM 716 C CA . LEU A 1 94 ? -15.734 0.926 17.734 1.00 86.00 94 LEU A CA 1
ATOM 717 C C . LEU A 1 94 ? -15.701 2.456 17.801 1.00 86.00 94 LEU A C 1
ATOM 719 O O . LEU A 1 94 ? -16.740 3.113 17.882 1.00 86.00 94 LEU A O 1
ATOM 723 N N . SER A 1 95 ? -14.500 3.020 17.708 1.00 85.75 95 SER A N 1
ATOM 724 C CA . SER A 1 95 ? -14.244 4.458 17.747 1.00 85.75 95 SER A CA 1
ATOM 725 C C . SER A 1 95 ? -13.722 4.958 16.402 1.00 85.75 95 SER A C 1
ATOM 727 O O . SER A 1 95 ? -12.860 4.331 15.789 1.00 85.75 95 SER A O 1
ATOM 729 N N . TYR A 1 96 ? -14.225 6.116 15.965 1.00 85.38 96 TYR A N 1
ATOM 730 C CA . TYR A 1 96 ? -13.822 6.788 14.729 1.00 85.38 96 TYR A CA 1
ATOM 731 C C . TYR A 1 96 ? -13.111 8.092 15.075 1.00 85.38 96 TYR A C 1
ATOM 733 O O . TYR A 1 96 ? -13.734 9.051 15.530 1.00 85.38 96 TYR A O 1
ATOM 741 N N . THR A 1 97 ? -11.807 8.151 14.827 1.00 84.81 97 THR A N 1
ATOM 742 C CA . THR A 1 97 ? -11.007 9.362 15.040 1.00 84.81 97 THR A CA 1
ATOM 743 C C . THR A 1 97 ? -10.647 9.981 13.696 1.00 84.81 97 THR A C 1
ATOM 745 O O . THR A 1 97 ? -10.065 9.313 12.845 1.00 84.81 97 THR A O 1
ATOM 748 N N . SER A 1 98 ? -10.966 11.258 13.476 1.00 81.12 98 SER A N 1
ATOM 749 C CA . SER A 1 98 ? -10.595 11.922 12.220 1.00 81.12 98 SER A CA 1
ATOM 750 C C . SER A 1 98 ? -9.077 12.082 12.099 1.00 81.12 98 SER A C 1
ATOM 752 O O . SER A 1 98 ? -8.386 12.459 13.048 1.00 81.12 98 SER A O 1
ATOM 754 N N . ILE A 1 99 ? -8.565 11.809 10.903 1.00 79.25 99 ILE A N 1
ATOM 755 C CA . ILE A 1 99 ? -7.166 11.966 10.531 1.00 79.25 99 ILE A CA 1
ATOM 756 C C . ILE A 1 99 ? -7.003 13.317 9.837 1.00 79.25 99 ILE A C 1
ATOM 758 O O . ILE A 1 99 ? -7.568 13.545 8.773 1.00 79.25 99 ILE A O 1
ATOM 762 N N . LYS A 1 100 ? -6.188 14.205 10.417 1.00 67.88 100 LYS A N 1
ATOM 763 C CA . LYS A 1 100 ? -5.879 15.518 9.819 1.00 67.88 100 LYS A CA 1
ATOM 764 C C . LYS A 1 100 ? -4.854 15.460 8.679 1.00 67.88 100 LYS A C 1
ATOM 766 O O . LYS A 1 100 ? -4.644 16.462 8.010 1.00 67.88 100 LYS A O 1
ATOM 771 N N . VAL A 1 101 ? -4.193 14.319 8.482 1.00 66.19 101 VAL A N 1
ATOM 772 C CA . VAL A 1 101 ? -3.254 14.124 7.371 1.00 66.19 101 VAL A CA 1
ATOM 773 C C . VAL A 1 101 ? -4.070 13.907 6.105 1.00 66.19 101 VAL A C 1
ATOM 775 O O . VAL A 1 101 ? -4.958 13.055 6.081 1.00 66.19 101 VAL A O 1
ATOM 778 N N . GLN A 1 102 ? -3.784 14.688 5.068 1.00 66.25 102 GLN A N 1
ATOM 779 C CA . GLN A 1 102 ? -4.480 14.625 3.789 1.00 66.25 102 GLN A CA 1
ATOM 780 C C . GLN A 1 102 ? -4.026 13.390 3.003 1.00 66.25 102 GLN A C 1
ATOM 782 O O . GLN A 1 102 ? -3.277 13.475 2.040 1.00 66.25 102 GLN A O 1
ATOM 787 N N . LEU A 1 103 ? -4.466 12.221 3.463 1.00 67.88 103 LEU A N 1
ATOM 788 C CA . LEU A 1 103 ? -4.249 10.942 2.792 1.00 67.88 103 LEU A CA 1
ATOM 789 C C . LEU A 1 103 ? -5.128 10.831 1.538 1.00 67.88 103 LEU A C 1
ATOM 791 O O . LEU A 1 103 ? -4.787 10.113 0.614 1.00 67.88 103 LEU A O 1
ATOM 795 N N . SER A 1 104 ? -6.226 11.584 1.459 1.00 58.53 104 SER A N 1
ATOM 796 C CA . SER A 1 104 ? -7.217 11.519 0.375 1.00 58.53 104 SER A CA 1
ATOM 797 C C . SER A 1 104 ? -6.690 11.853 -1.027 1.00 58.53 104 SER A C 1
ATOM 799 O O . SER A 1 104 ? -7.359 11.538 -2.006 1.00 58.53 104 SER A O 1
ATOM 801 N N . SER A 1 105 ? -5.508 12.464 -1.153 1.00 64.00 105 SER A N 1
ATOM 802 C CA . SER A 1 105 ? -4.849 12.709 -2.445 1.00 64.00 105 SER A CA 1
ATOM 803 C C . SER A 1 105 ? -3.959 11.553 -2.913 1.00 64.00 105 SER A C 1
ATOM 805 O O . SER A 1 105 ? -3.365 11.640 -3.989 1.00 64.00 105 SER A O 1
ATOM 807 N N . SER A 1 106 ? -3.831 10.488 -2.118 1.00 68.81 106 SER A N 1
ATOM 808 C CA . SER A 1 106 ? -2.975 9.356 -2.443 1.00 68.81 106 SER A CA 1
ATOM 809 C C . SER A 1 106 ? -3.702 8.289 -3.255 1.00 68.81 106 SER A C 1
ATOM 811 O O . SER A 1 106 ? -4.850 7.944 -2.981 1.00 68.81 106 SER A O 1
ATOM 813 N N . SER A 1 107 ? -3.005 7.747 -4.252 1.00 68.31 107 SER A N 1
ATOM 814 C CA . SER A 1 107 ? -3.506 6.692 -5.135 1.00 68.31 107 SER A CA 1
ATOM 815 C C . SER A 1 107 ? -3.350 5.286 -4.554 1.00 68.31 107 SER A C 1
ATOM 817 O O . SER A 1 107 ? -4.115 4.390 -4.908 1.00 68.31 107 SER A O 1
ATOM 819 N N . HIS A 1 108 ? -2.372 5.071 -3.669 1.00 78.56 108 HIS A N 1
ATOM 820 C CA . HIS A 1 108 ? -2.018 3.744 -3.174 1.00 78.56 108 HIS A CA 1
ATOM 821 C C . HIS A 1 108 ? -1.578 3.777 -1.723 1.00 78.56 108 HIS A C 1
ATOM 823 O O . HIS A 1 108 ? -0.823 4.654 -1.311 1.00 78.56 108 HIS A O 1
ATOM 829 N N . PHE A 1 109 ? -2.012 2.757 -0.991 1.00 83.19 109 PHE A N 1
ATOM 830 C CA . PHE A 1 109 ? -1.789 2.596 0.434 1.00 83.19 109 PHE A CA 1
ATOM 831 C C . PHE A 1 109 ? -1.273 1.200 0.724 1.00 83.19 109 PHE A C 1
ATOM 833 O O . PHE A 1 109 ? -1.726 0.223 0.126 1.00 83.19 109 PHE A O 1
ATOM 840 N N . THR A 1 110 ? -0.325 1.096 1.642 1.00 86.06 110 THR A N 1
ATOM 841 C CA . THR A 1 110 ? 0.242 -0.183 2.051 1.00 86.06 110 THR A CA 1
ATOM 842 C C . THR A 1 110 ? 0.518 -0.153 3.545 1.00 86.06 110 THR A C 1
ATOM 844 O O . THR A 1 110 ? 1.294 0.699 3.986 1.00 86.06 110 THR A O 1
ATOM 847 N N . PRO A 1 111 ? -0.114 -1.035 4.336 1.00 86.31 111 PRO A N 1
ATOM 848 C CA . PRO A 1 111 ? 0.216 -1.161 5.746 1.00 86.31 111 PRO A CA 1
ATOM 849 C C . PRO A 1 111 ? 1.656 -1.654 5.908 1.00 86.31 111 PRO A C 1
ATOM 851 O O . PRO A 1 111 ? 2.144 -2.474 5.128 1.00 86.31 111 PRO A O 1
ATOM 854 N N . VAL A 1 112 ? 2.341 -1.124 6.915 1.00 85.88 112 VAL A N 1
ATOM 855 C CA . VAL A 1 112 ? 3.726 -1.461 7.239 1.00 85.88 112 VAL A CA 1
ATOM 856 C C . VAL A 1 112 ? 3.850 -1.657 8.738 1.00 85.88 112 VAL A C 1
ATOM 858 O O . VAL A 1 112 ? 3.329 -0.870 9.523 1.00 85.88 112 VAL A O 1
ATOM 861 N N . CYS A 1 113 ? 4.599 -2.684 9.124 1.00 82.31 113 CYS A N 1
ATOM 862 C CA . CYS A 1 113 ? 4.933 -2.951 10.512 1.00 82.31 113 CYS A CA 1
ATOM 863 C C . CYS A 1 113 ? 6.455 -3.038 10.647 1.00 82.31 113 CYS A C 1
ATOM 865 O O . CYS A 1 113 ? 7.061 -4.047 10.293 1.00 82.31 113 CYS A O 1
ATOM 867 N N . THR A 1 114 ? 7.075 -1.960 11.128 1.00 78.19 114 THR A N 1
ATOM 868 C CA . THR A 1 114 ? 8.486 -1.940 11.546 1.00 78.19 114 THR A CA 1
ATOM 869 C C . THR A 1 114 ? 8.581 -1.676 13.046 1.00 78.19 114 THR A C 1
ATOM 871 O O . THR A 1 114 ? 7.600 -1.302 13.683 1.00 78.19 114 THR A O 1
ATOM 874 N N . ILE A 1 115 ? 9.771 -1.846 13.630 1.00 79.75 115 ILE A N 1
ATOM 875 C CA . ILE A 1 115 ? 9.998 -1.586 15.063 1.00 79.75 115 ILE A CA 1
ATOM 876 C C . ILE A 1 115 ? 9.688 -0.120 15.419 1.00 79.75 115 ILE A C 1
ATOM 878 O O . ILE A 1 115 ? 9.115 0.153 16.470 1.00 79.75 115 ILE A O 1
ATOM 882 N N . GLU A 1 116 ? 10.037 0.818 14.535 1.00 79.19 116 GLU A N 1
ATOM 883 C CA . GLU A 1 116 ? 9.785 2.255 14.723 1.00 79.19 116 GLU A CA 1
ATOM 884 C C . GLU A 1 116 ? 8.345 2.658 14.381 1.00 79.19 116 GLU A C 1
ATOM 886 O O . GLU A 1 116 ? 7.813 3.601 14.966 1.00 79.19 116 GLU A O 1
ATOM 891 N N . TYR A 1 117 ? 7.714 1.934 13.453 1.00 80.38 117 TYR A N 1
ATOM 892 C CA . TYR A 1 117 ? 6.360 2.189 12.969 1.00 80.38 117 TYR A CA 1
ATOM 893 C C . TYR A 1 117 ? 5.526 0.897 13.021 1.00 80.38 117 TYR A C 1
ATOM 895 O O . TYR A 1 117 ? 5.232 0.310 11.977 1.00 80.38 117 TYR A O 1
ATOM 903 N N . PRO A 1 118 ? 5.112 0.434 14.216 1.00 81.44 118 PRO A N 1
ATOM 904 C CA . PRO A 1 118 ? 4.360 -0.817 14.364 1.00 81.44 118 PRO A CA 1
ATOM 905 C C . PRO A 1 118 ? 2.945 -0.733 13.773 1.00 81.44 118 PRO A C 1
ATOM 907 O O . PRO A 1 118 ? 2.344 -1.748 13.445 1.00 81.44 118 PRO A O 1
ATOM 910 N N . LYS A 1 119 ? 2.417 0.489 13.632 1.00 84.12 119 LYS A N 1
ATOM 911 C CA . LYS A 1 119 ? 1.135 0.814 12.986 1.00 84.12 119 LYS A CA 1
ATOM 912 C C . LYS A 1 119 ? 1.366 1.796 11.839 1.00 84.12 119 LYS A C 1
ATOM 914 O O . LYS A 1 119 ? 0.781 2.881 11.789 1.00 84.12 119 LYS A O 1
ATOM 919 N N . GLY A 1 120 ? 2.330 1.462 10.988 1.00 86.44 120 GLY A N 1
ATOM 920 C CA . GLY A 1 120 ? 2.761 2.286 9.872 1.00 86.44 120 GLY A CA 1
ATOM 921 C C . GLY A 1 120 ? 1.842 2.156 8.663 1.00 86.44 120 GLY A C 1
ATOM 922 O O . GLY A 1 120 ? 1.262 1.107 8.391 1.00 86.44 120 GLY A O 1
ATOM 923 N N . ILE A 1 121 ? 1.748 3.229 7.887 1.00 88.44 121 ILE A N 1
ATOM 924 C CA . ILE A 1 121 ? 1.197 3.184 6.537 1.00 88.44 121 ILE A CA 1
ATOM 925 C C . ILE A 1 121 ? 2.109 3.925 5.579 1.00 88.44 121 ILE A C 1
ATOM 927 O O . ILE A 1 121 ? 2.543 5.047 5.848 1.00 88.44 121 ILE A O 1
ATOM 931 N N . LEU A 1 122 ? 2.363 3.290 4.442 1.00 88.44 122 LEU A N 1
ATOM 932 C CA . LEU A 1 122 ? 2.984 3.914 3.294 1.00 88.44 122 LEU A CA 1
ATOM 933 C C . LEU A 1 122 ? 1.938 4.334 2.291 1.00 88.44 122 LEU A C 1
ATOM 935 O O . LEU A 1 122 ? 0.984 3.602 2.024 1.00 88.44 122 LEU A O 1
ATOM 939 N N . PHE A 1 123 ? 2.152 5.503 1.710 1.00 87.25 123 PHE A N 1
ATOM 940 C CA . PHE A 1 123 ? 1.285 6.003 0.668 1.00 87.25 123 PHE A CA 1
ATOM 941 C C . PHE A 1 123 ? 2.037 6.899 -0.308 1.00 87.25 123 PHE A C 1
ATOM 943 O O . PHE A 1 123 ? 3.048 7.524 0.021 1.00 87.25 123 PHE A O 1
ATOM 950 N N . VAL A 1 124 ? 1.541 6.938 -1.539 1.00 85.06 124 VAL A N 1
ATOM 951 C CA . VAL A 1 124 ? 2.125 7.732 -2.622 1.00 85.06 124 VAL A CA 1
ATOM 952 C C . VAL A 1 124 ? 1.314 9.007 -2.789 1.00 85.06 124 VAL A C 1
ATOM 954 O O . VAL A 1 124 ? 0.146 8.945 -3.163 1.00 85.06 124 VAL A O 1
ATOM 957 N N . ALA A 1 125 ? 1.911 10.164 -2.526 1.00 83.56 125 ALA A N 1
ATOM 958 C CA . ALA A 1 125 ? 1.250 11.456 -2.696 1.00 83.56 125 ALA A CA 1
ATOM 959 C C . ALA A 1 125 ? 2.239 12.498 -3.211 1.00 83.56 125 ALA A C 1
ATOM 961 O O . ALA A 1 125 ? 3.405 12.520 -2.811 1.00 83.56 125 ALA A O 1
ATOM 962 N N . GLU A 1 126 ? 1.771 13.375 -4.102 1.00 81.50 126 GLU A N 1
ATOM 963 C CA . GLU A 1 126 ? 2.586 14.455 -4.677 1.00 81.50 126 GLU A CA 1
ATOM 964 C C . GLU A 1 126 ? 3.904 13.945 -5.293 1.00 81.50 126 GLU A C 1
ATOM 966 O O . GLU A 1 126 ? 4.953 14.563 -5.123 1.00 81.50 126 GLU A O 1
ATOM 971 N N . LYS A 1 127 ? 3.876 12.784 -5.966 1.00 82.56 127 LYS A N 1
ATOM 972 C CA . LYS A 1 127 ? 5.061 12.117 -6.548 1.00 82.56 127 LYS A CA 1
ATOM 973 C C . LYS A 1 127 ? 6.144 11.722 -5.534 1.00 82.56 127 LYS A C 1
ATOM 975 O O . LYS A 1 127 ? 7.305 11.576 -5.894 1.00 82.56 127 LYS A O 1
ATOM 980 N N . ASN A 1 128 ? 5.795 11.584 -4.262 1.00 83.19 128 ASN A N 1
ATOM 981 C CA . ASN A 1 128 ? 6.712 11.148 -3.217 1.00 83.19 128 ASN A CA 1
ATOM 982 C C . ASN A 1 128 ? 6.112 9.970 -2.454 1.00 83.19 128 ASN A C 1
ATOM 984 O O . ASN A 1 128 ? 4.890 9.806 -2.401 1.00 83.19 128 ASN A O 1
ATOM 988 N N . LEU A 1 129 ? 6.987 9.175 -1.846 1.00 87.75 129 LEU A N 1
ATOM 989 C CA . LEU A 1 129 ? 6.591 8.127 -0.921 1.00 87.75 129 LEU A CA 1
ATOM 990 C C . LEU A 1 129 ? 6.566 8.709 0.497 1.00 87.75 129 LEU A C 1
ATOM 992 O O . LEU A 1 129 ? 7.521 9.358 0.923 1.00 87.75 129 LEU A O 1
ATOM 996 N N . HIS A 1 130 ? 5.476 8.489 1.223 1.00 87.94 130 HIS A N 1
ATOM 997 C CA . HIS A 1 130 ? 5.297 8.975 2.590 1.00 87.94 130 HIS A CA 1
ATOM 998 C C . HIS A 1 130 ? 5.046 7.804 3.526 1.00 87.94 130 HIS A C 1
ATOM 1000 O O . HIS A 1 130 ? 4.241 6.934 3.205 1.00 87.94 130 HIS A O 1
ATOM 1006 N N . LEU A 1 131 ? 5.698 7.813 4.686 1.00 86.81 131 LEU A N 1
ATOM 1007 C CA . LEU A 1 131 ? 5.477 6.890 5.795 1.00 86.81 131 LEU A CA 1
ATOM 1008 C C . LEU A 1 131 ? 4.840 7.652 6.947 1.00 86.81 131 LEU A C 1
ATOM 1010 O O . LEU A 1 131 ? 5.359 8.686 7.362 1.00 86.81 131 LEU A O 1
ATOM 1014 N N . ALA A 1 132 ? 3.728 7.151 7.471 1.00 85.31 132 ALA A N 1
ATOM 1015 C CA . ALA A 1 132 ? 3.067 7.738 8.627 1.00 85.31 132 ALA A CA 1
ATOM 1016 C C . ALA A 1 132 ? 2.789 6.691 9.705 1.00 85.31 132 ALA A C 1
ATOM 1018 O O . ALA A 1 132 ? 2.295 5.606 9.408 1.00 85.31 132 ALA A O 1
ATOM 1019 N N . GLU A 1 133 ? 3.043 7.047 10.964 1.00 85.56 133 GLU A N 1
ATOM 1020 C CA . GLU A 1 133 ? 2.607 6.257 12.118 1.00 85.56 133 GLU A CA 1
ATOM 1021 C C . GLU A 1 133 ? 1.160 6.609 12.484 1.00 85.56 133 GLU A C 1
ATOM 1023 O O . GLU A 1 133 ? 0.834 7.772 12.768 1.00 85.56 133 GLU A O 1
ATOM 1028 N N . MET A 1 134 ? 0.285 5.607 12.529 1.00 78.44 134 MET A N 1
ATOM 1029 C CA . MET A 1 134 ? -1.080 5.770 13.012 1.00 78.44 134 MET A CA 1
ATOM 1030 C C . MET A 1 134 ? -1.161 5.435 14.493 1.00 78.44 134 MET A C 1
ATOM 1032 O O . MET A 1 134 ? -1.342 4.289 14.892 1.00 78.44 134 MET A O 1
ATOM 1036 N N . VAL A 1 135 ? -1.067 6.473 15.320 1.00 73.56 135 VAL A N 1
ATOM 1037 C CA . VAL A 1 135 ? -1.243 6.357 16.770 1.00 73.56 135 VAL A CA 1
ATOM 1038 C C . VAL A 1 135 ? -2.383 7.259 17.224 1.00 73.56 135 VAL A C 1
ATOM 1040 O O . VAL A 1 135 ? -2.525 8.402 16.773 1.00 73.56 135 VAL A O 1
ATOM 1043 N N . HIS A 1 136 ? -3.204 6.746 18.136 1.00 65.94 136 HIS A N 1
ATOM 1044 C CA . HIS A 1 136 ? -4.235 7.528 18.804 1.00 65.94 136 HIS A CA 1
ATOM 1045 C C . HIS A 1 136 ? -3.580 8.566 19.741 1.00 65.94 136 HIS A C 1
ATOM 1047 O O . HIS A 1 136 ? -2.655 8.244 20.480 1.00 65.94 136 HIS A O 1
ATOM 1053 N N . ASN A 1 137 ? -4.042 9.820 19.713 1.00 59.09 137 ASN A N 1
ATOM 1054 C CA . ASN A 1 137 ? -3.616 10.913 20.609 1.00 59.09 137 ASN A CA 1
ATOM 1055 C C . ASN A 1 137 ? -2.122 11.316 20.628 1.00 59.09 137 ASN A C 1
ATOM 1057 O O . ASN A 1 137 ? -1.725 12.105 21.485 1.00 59.09 137 ASN A O 1
ATOM 1061 N N . LYS A 1 138 ? -1.293 10.869 19.677 1.00 61.88 138 LYS A N 1
ATOM 1062 C CA . LYS A 1 138 ? 0.111 11.310 19.538 1.00 61.88 138 LYS A CA 1
ATOM 1063 C C . LYS A 1 138 ? 0.267 12.261 18.345 1.00 61.88 138 LYS A C 1
ATOM 1065 O O . LYS A 1 138 ? -0.475 12.159 17.364 1.00 61.88 138 LYS A O 1
ATOM 1070 N N . ARG A 1 139 ? 1.238 13.189 18.398 1.00 58.84 139 ARG A N 1
ATOM 1071 C CA . ARG A 1 139 ? 1.682 13.912 17.189 1.00 58.84 139 ARG A CA 1
ATOM 1072 C C . ARG A 1 139 ? 2.162 12.860 16.190 1.00 58.84 139 ARG A C 1
ATOM 1074 O O . ARG A 1 139 ? 3.055 12.082 16.505 1.00 58.84 139 ARG A O 1
ATOM 1081 N N . ARG A 1 140 ? 1.499 12.798 15.038 1.00 63.75 140 ARG A N 1
ATOM 1082 C CA . ARG A 1 140 ? 1.762 11.794 14.007 1.00 63.75 140 ARG A CA 1
ATOM 1083 C C . ARG A 1 140 ? 3.124 12.056 13.390 1.00 63.75 140 ARG A C 1
ATOM 1085 O O . ARG A 1 140 ? 3.354 13.147 12.871 1.00 63.75 140 ARG A O 1
ATOM 1092 N N . ASN A 1 141 ? 3.992 11.056 13.456 1.00 69.25 141 ASN A N 1
ATOM 1093 C CA . ASN A 1 141 ? 5.269 11.072 12.764 1.00 69.25 141 ASN A CA 1
ATOM 1094 C C . ASN A 1 141 ? 5.000 10.784 11.288 1.00 69.25 141 ASN A C 1
ATOM 1096 O O . ASN A 1 141 ? 4.387 9.766 10.967 1.00 69.25 141 ASN A O 1
ATOM 1100 N N . MET A 1 142 ? 5.400 11.709 10.418 1.00 79.88 142 MET A N 1
ATOM 1101 C CA . MET A 1 142 ? 5.327 11.547 8.971 1.00 79.88 142 MET A CA 1
ATOM 1102 C C . MET A 1 142 ? 6.711 11.778 8.384 1.00 79.88 142 MET A C 1
ATOM 1104 O O . MET A 1 142 ? 7.327 12.816 8.629 1.00 79.88 142 MET A O 1
ATOM 1108 N N . GLN A 1 143 ? 7.174 10.816 7.603 1.00 84.94 143 GLN A N 1
ATOM 1109 C CA . GLN A 1 143 ? 8.458 10.838 6.928 1.00 84.94 143 GLN A CA 1
ATOM 1110 C C . GLN A 1 143 ? 8.225 10.830 5.422 1.00 84.94 143 GLN A C 1
ATOM 1112 O O . GLN A 1 143 ? 7.374 10.101 4.914 1.00 84.94 143 GLN A O 1
ATOM 1117 N N . LYS A 1 144 ? 8.968 11.674 4.708 1.00 88.50 144 LYS A N 1
ATOM 1118 C CA . LYS A 1 144 ? 8.874 11.824 3.258 1.00 88.50 144 LYS A CA 1
ATOM 1119 C C . LYS A 1 144 ? 10.159 11.317 2.622 1.00 88.50 144 LYS A C 1
ATOM 1121 O O . LYS A 1 144 ? 11.227 11.860 2.894 1.00 88.50 144 LYS A O 1
ATOM 1126 N N . PHE A 1 145 ? 10.032 10.341 1.735 1.00 88.12 145 PHE A N 1
ATOM 1127 C CA . PHE A 1 145 ? 11.127 9.819 0.933 1.00 88.12 145 PHE A CA 1
ATOM 1128 C C . PHE A 1 145 ? 11.049 10.396 -0.478 1.00 88.12 145 PHE A C 1
ATOM 1130 O O . PHE A 1 145 ? 10.022 10.299 -1.159 1.00 88.12 145 PHE A O 1
ATOM 1137 N N . ARG A 1 146 ? 12.147 11.016 -0.913 1.00 85.75 146 ARG A N 1
ATOM 1138 C CA . ARG A 1 146 ? 12.332 11.432 -2.304 1.00 85.75 146 ARG A CA 1
ATOM 1139 C C . ARG A 1 146 ? 13.024 10.290 -3.031 1.00 85.75 146 ARG A C 1
ATOM 1141 O O . ARG A 1 146 ? 14.157 9.966 -2.697 1.00 85.75 146 ARG A O 1
ATOM 1148 N N . LEU A 1 147 ? 12.328 9.689 -3.985 1.00 86.25 147 LEU A N 1
ATOM 1149 C CA . LEU A 1 147 ? 12.871 8.638 -4.838 1.00 86.25 147 LEU A CA 1
ATOM 1150 C C . LEU A 1 147 ? 13.224 9.233 -6.204 1.00 86.25 147 LEU A C 1
ATOM 1152 O O . LEU A 1 147 ? 12.647 10.243 -6.611 1.00 86.25 147 LEU A O 1
ATOM 1156 N N . GLU A 1 148 ? 14.164 8.610 -6.909 1.00 83.75 148 GLU A N 1
ATOM 1157 C CA . GLU A 1 148 ? 14.427 8.921 -8.319 1.00 83.75 148 GLU A CA 1
ATOM 1158 C C . GLU A 1 148 ? 13.243 8.407 -9.150 1.00 83.75 148 GLU A C 1
ATOM 1160 O O . GLU A 1 148 ? 12.875 7.244 -9.024 1.00 83.75 148 GLU A O 1
ATOM 1165 N N . GLY A 1 149 ? 12.585 9.265 -9.929 1.00 84.38 149 GLY A N 1
ATOM 1166 C CA . GLY A 1 149 ? 11.341 8.918 -10.629 1.00 84.38 149 GLY A CA 1
ATOM 1167 C C . GLY A 1 149 ? 10.068 9.062 -9.780 1.00 84.38 149 GLY A C 1
ATOM 1168 O O . GLY A 1 149 ? 10.094 9.341 -8.582 1.00 84.38 149 GLY A O 1
ATOM 1169 N N . THR A 1 150 ? 8.907 8.920 -10.426 1.00 88.94 150 THR A N 1
ATOM 1170 C CA . THR A 1 150 ? 7.601 9.060 -9.763 1.00 88.94 150 THR A CA 1
ATOM 1171 C C . THR A 1 150 ? 7.126 7.696 -9.267 1.00 88.94 150 THR A C 1
ATOM 1173 O O . THR A 1 150 ? 6.814 6.846 -10.102 1.00 88.94 150 THR A O 1
ATOM 1176 N N . PRO A 1 151 ? 7.030 7.458 -7.945 1.00 90.56 151 PRO A N 1
ATOM 1177 C CA . PRO A 1 151 ? 6.447 6.225 -7.439 1.00 90.56 151 PRO A CA 1
ATOM 1178 C C . PRO A 1 151 ? 4.982 6.143 -7.871 1.00 90.56 151 PRO A C 1
ATOM 1180 O O . PRO A 1 151 ? 4.234 7.108 -7.728 1.00 90.56 151 PRO A O 1
ATOM 1183 N N . GLN A 1 152 ? 4.587 4.990 -8.400 1.00 88.81 152 GLN A N 1
ATOM 1184 C CA . GLN A 1 152 ? 3.216 4.686 -8.804 1.00 88.81 152 GLN A CA 1
ATOM 1185 C C . GLN A 1 152 ? 2.568 3.715 -7.834 1.00 88.81 152 GLN A C 1
ATOM 1187 O O . GLN A 1 152 ? 1.427 3.914 -7.450 1.00 88.81 152 GLN A O 1
ATOM 1192 N N . LYS A 1 153 ? 3.286 2.672 -7.407 1.00 89.62 153 LYS A N 1
ATOM 1193 C CA . LYS A 1 153 ? 2.763 1.666 -6.480 1.00 89.62 153 LYS A CA 1
ATOM 1194 C C . LYS A 1 153 ? 3.846 1.243 -5.503 1.00 89.62 153 LYS A C 1
ATOM 1196 O O . LYS A 1 153 ? 5.015 1.182 -5.864 1.00 89.62 153 LYS A O 1
ATOM 1201 N N . VAL A 1 154 ? 3.444 0.927 -4.278 1.00 92.12 154 VAL A N 1
ATOM 1202 C CA . VAL A 1 154 ? 4.324 0.411 -3.227 1.00 92.12 154 VAL A CA 1
ATOM 1203 C C . VAL A 1 154 ? 3.737 -0.881 -2.669 1.00 92.12 154 VAL A C 1
ATOM 1205 O O . VAL A 1 154 ? 2.520 -1.046 -2.645 1.00 92.12 154 VAL A O 1
ATOM 1208 N N . LEU A 1 155 ? 4.603 -1.815 -2.290 1.00 91.56 155 LEU A N 1
ATOM 1209 C CA . LEU A 1 155 ? 4.280 -3.034 -1.555 1.00 91.56 155 LEU A CA 1
ATOM 1210 C C . LEU A 1 155 ? 5.323 -3.216 -0.449 1.00 91.56 155 LEU A C 1
ATOM 1212 O O . LEU A 1 155 ? 6.497 -2.905 -0.647 1.00 91.56 155 LEU A O 1
ATOM 1216 N N . TYR A 1 156 ? 4.905 -3.739 0.701 1.00 90.69 156 TYR A N 1
ATOM 1217 C CA . TYR A 1 156 ? 5.798 -4.058 1.811 1.00 90.69 156 TYR A CA 1
ATOM 1218 C C . TYR A 1 156 ? 5.979 -5.566 1.907 1.00 90.69 156 TYR A C 1
ATOM 1220 O O . TYR A 1 156 ? 5.003 -6.315 1.952 1.00 90.69 156 TYR A O 1
ATOM 1228 N N . HIS A 1 157 ? 7.230 -6.013 1.943 1.00 89.31 157 HIS A N 1
ATOM 1229 C CA . HIS A 1 157 ? 7.556 -7.409 2.163 1.00 89.31 157 HIS A CA 1
ATOM 1230 C C . HIS A 1 157 ? 8.036 -7.604 3.602 1.00 89.31 157 HIS A C 1
ATOM 1232 O O . HIS A 1 157 ? 9.162 -7.262 3.961 1.00 89.31 157 HIS A O 1
ATOM 1238 N N . ASN A 1 158 ? 7.165 -8.183 4.428 1.00 83.50 158 ASN A N 1
ATOM 1239 C CA . ASN A 1 158 ? 7.384 -8.331 5.866 1.00 83.50 158 ASN A CA 1
ATOM 1240 C C . ASN A 1 158 ? 8.637 -9.148 6.233 1.00 83.50 158 ASN A C 1
ATOM 1242 O O . ASN A 1 158 ? 9.334 -8.783 7.174 1.00 83.50 158 ASN A O 1
ATOM 1246 N N . LYS A 1 159 ? 8.965 -10.224 5.500 1.00 85.00 159 LYS A N 1
ATOM 1247 C CA . LYS A 1 159 ? 10.089 -11.106 5.861 1.00 85.00 159 LYS A CA 1
ATOM 1248 C C . LYS A 1 159 ? 11.451 -10.467 5.630 1.00 85.00 159 LYS A C 1
ATOM 1250 O O . LYS A 1 159 ? 12.342 -10.675 6.4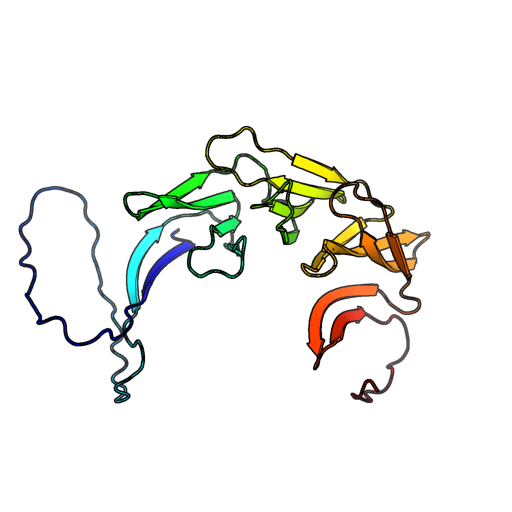43 1.00 85.00 159 LYS A O 1
ATOM 1255 N N . SER A 1 160 ? 11.629 -9.735 4.527 1.00 86.50 160 SER A N 1
ATOM 1256 C CA . SER A 1 160 ? 12.877 -8.994 4.282 1.00 86.50 160 SER A CA 1
ATOM 1257 C C . SER A 1 160 ? 12.854 -7.594 4.881 1.00 86.50 160 SER A C 1
ATOM 1259 O O . SER A 1 160 ? 13.884 -6.934 4.868 1.00 86.50 160 SER A O 1
ATOM 1261 N N . GLN A 1 161 ? 11.699 -7.139 5.377 1.00 89.38 161 GLN A N 1
ATOM 1262 C CA . GLN A 1 161 ? 11.473 -5.772 5.840 1.00 89.38 161 GLN A CA 1
ATOM 1263 C C . GLN A 1 161 ? 11.845 -4.724 4.782 1.00 89.38 161 GLN A C 1
ATOM 1265 O O . GLN A 1 161 ? 12.371 -3.668 5.109 1.00 89.38 161 GLN A O 1
ATOM 1270 N N . THR A 1 162 ? 11.559 -4.999 3.508 1.00 91.50 162 THR A N 1
ATOM 1271 C CA . THR A 1 162 ? 11.857 -4.078 2.401 1.00 91.50 162 THR A CA 1
ATOM 1272 C C . THR A 1 162 ? 10.595 -3.610 1.697 1.00 91.50 162 THR A C 1
ATOM 1274 O O . THR A 1 162 ? 9.538 -4.248 1.749 1.00 91.50 162 THR A O 1
ATOM 1277 N N . LEU A 1 163 ? 10.720 -2.482 1.006 1.00 93.12 163 LEU A N 1
ATOM 1278 C CA . LEU A 1 163 ? 9.703 -1.959 0.111 1.00 93.12 163 LEU A CA 1
ATOM 1279 C C . LEU A 1 163 ? 10.016 -2.343 -1.316 1.00 93.12 163 LEU A C 1
ATOM 1281 O O . LEU A 1 163 ? 11.155 -2.238 -1.749 1.00 93.12 163 LEU A O 1
ATOM 1285 N N . LEU A 1 164 ? 8.989 -2.746 -2.046 1.00 94.19 164 LEU A N 1
ATOM 1286 C CA . LEU A 1 164 ? 9.024 -2.850 -3.494 1.00 94.19 164 LEU A CA 1
ATOM 1287 C C . LEU A 1 164 ? 8.260 -1.646 -4.024 1.00 94.19 164 LEU A C 1
ATOM 1289 O O . LEU A 1 164 ? 7.080 -1.478 -3.707 1.00 94.19 164 LEU A O 1
ATOM 1293 N N . VAL A 1 165 ? 8.932 -0.789 -4.781 1.00 94.12 165 VAL A N 1
ATOM 1294 C CA . VAL A 1 165 ? 8.348 0.433 -5.327 1.00 94.12 165 VAL A CA 1
ATOM 1295 C C . VAL A 1 165 ? 8.420 0.372 -6.842 1.00 94.12 165 VAL A C 1
ATOM 1297 O O . VAL A 1 165 ? 9.494 0.274 -7.420 1.00 94.12 165 VAL A O 1
ATOM 1300 N N . MET A 1 166 ? 7.259 0.445 -7.479 1.00 93.25 166 MET A N 1
ATOM 1301 C CA . MET A 1 166 ? 7.136 0.620 -8.920 1.00 93.25 166 MET A CA 1
ATOM 1302 C C . MET A 1 166 ? 7.212 2.111 -9.213 1.00 93.25 166 MET A C 1
ATOM 1304 O O . MET A 1 166 ? 6.389 2.874 -8.689 1.00 93.25 166 MET A O 1
ATOM 1308 N N . ARG A 1 167 ? 8.175 2.530 -10.030 1.00 91.62 167 ARG A N 1
ATOM 1309 C CA . ARG A 1 167 ? 8.356 3.930 -10.414 1.00 91.62 167 ARG A CA 1
ATOM 1310 C C . ARG A 1 167 ? 8.214 4.077 -11.919 1.00 91.62 167 ARG A C 1
ATOM 1312 O O . ARG A 1 167 ? 8.419 3.138 -12.683 1.00 91.62 167 ARG A O 1
ATOM 1319 N N . THR A 1 168 ? 7.845 5.280 -12.329 1.00 87.81 168 THR A N 1
ATOM 1320 C CA . THR A 1 168 ? 7.871 5.690 -13.730 1.00 87.81 168 THR A CA 1
ATOM 1321 C C . THR A 1 168 ? 8.768 6.900 -13.852 1.00 87.81 168 THR A C 1
ATOM 1323 O O . THR A 1 168 ? 8.645 7.859 -13.078 1.00 87.81 168 THR A O 1
ATOM 1326 N N . GLU A 1 169 ? 9.637 6.875 -14.847 1.00 80.19 169 GLU A N 1
ATOM 1327 C CA . GLU A 1 169 ? 10.438 8.018 -15.234 1.00 80.19 169 GLU A CA 1
ATOM 1328 C C . GLU A 1 169 ? 9.960 8.534 -16.593 1.00 80.19 169 GLU A C 1
ATOM 1330 O O . GLU A 1 169 ? 9.582 7.774 -17.485 1.00 80.19 169 GLU A O 1
ATOM 1335 N N . LEU A 1 170 ? 9.912 9.858 -16.726 1.00 63.44 170 LEU A N 1
ATOM 1336 C CA . LEU A 1 170 ? 9.599 10.510 -17.989 1.00 63.44 170 LEU A CA 1
ATOM 1337 C C . LEU A 1 170 ? 10.912 11.022 -18.576 1.00 63.44 170 LEU A C 1
ATOM 1339 O O . LEU A 1 170 ? 11.308 12.149 -18.285 1.00 63.44 170 LEU A O 1
ATOM 1343 N N . ASN A 1 171 ? 11.567 10.204 -19.400 1.00 61.22 171 ASN A N 1
ATOM 1344 C CA . ASN A 1 171 ? 12.790 10.593 -20.097 1.00 61.22 171 ASN A CA 1
ATOM 1345 C C . ASN A 1 171 ? 12.505 10.806 -21.586 1.00 61.22 171 ASN A C 1
ATOM 1347 O O . ASN A 1 171 ? 12.138 9.880 -22.300 1.00 61.22 171 ASN A O 1
ATOM 1351 N N . HIS A 1 172 ? 12.651 12.056 -22.042 1.00 54.16 172 HIS A N 1
ATOM 1352 C CA . HIS A 1 172 ? 12.658 12.470 -23.456 1.00 54.16 172 HIS A CA 1
ATOM 1353 C C . HIS A 1 172 ? 11.568 11.856 -24.367 1.00 54.16 172 HIS A C 1
ATOM 1355 O O . HIS A 1 172 ? 11.803 11.621 -25.548 1.00 54.16 172 HIS A O 1
ATOM 1361 N N . GLY A 1 173 ? 10.354 11.639 -23.844 1.00 58.44 173 GLY A N 1
ATOM 1362 C CA . GLY A 1 173 ? 9.208 11.134 -24.617 1.00 58.44 173 GLY A CA 1
ATOM 1363 C C . GLY A 1 173 ? 9.031 9.612 -24.608 1.00 58.44 173 GLY A C 1
ATOM 1364 O O . GLY A 1 173 ? 8.035 9.122 -25.132 1.00 58.44 173 GLY A O 1
ATOM 1365 N N . THR A 1 174 ? 9.936 8.873 -23.966 1.00 64.44 174 THR A N 1
ATOM 1366 C CA . THR A 1 174 ? 9.784 7.445 -23.661 1.00 64.44 174 THR A CA 1
ATOM 1367 C C . THR A 1 174 ? 9.419 7.257 -22.188 1.00 64.44 174 THR A C 1
ATOM 1369 O O . THR A 1 174 ? 10.065 7.821 -21.305 1.00 64.44 174 THR A O 1
ATOM 1372 N N . TYR A 1 175 ? 8.367 6.480 -21.921 1.00 66.62 175 TYR A N 1
ATOM 1373 C CA . TYR A 1 175 ? 8.017 6.048 -20.568 1.00 66.62 175 TYR A CA 1
ATOM 1374 C C . TYR A 1 175 ? 8.863 4.825 -20.220 1.00 66.62 175 TYR A C 1
ATOM 1376 O O . TYR A 1 175 ? 8.614 3.748 -20.760 1.00 66.62 175 TYR A O 1
ATOM 1384 N N . SER A 1 176 ? 9.845 4.986 -19.335 1.00 80.50 176 SER A N 1
ATOM 1385 C CA . SER A 1 176 ? 10.532 3.857 -18.707 1.00 80.50 176 SER A CA 1
ATOM 1386 C C . SER A 1 176 ? 9.931 3.615 -17.326 1.00 80.50 176 SER A C 1
ATOM 1388 O O . SER A 1 176 ? 9.504 4.536 -16.620 1.00 80.50 176 SER A O 1
ATOM 1390 N N . SER A 1 177 ? 9.815 2.344 -16.960 1.00 89.06 177 SER A N 1
ATOM 1391 C CA . SER A 1 177 ? 9.381 1.939 -15.627 1.00 89.06 177 SER A CA 1
ATOM 1392 C C . SER A 1 177 ? 10.445 1.065 -15.005 1.00 89.06 177 SER A C 1
ATOM 1394 O O . SER A 1 177 ? 11.071 0.260 -15.689 1.00 89.06 177 SER A O 1
ATOM 1396 N N . ASP A 1 178 ? 10.608 1.187 -13.700 1.00 91.94 178 ASP A N 1
ATOM 1397 C CA . ASP A 1 178 ? 11.464 0.294 -12.945 1.00 91.94 178 ASP A CA 1
ATOM 1398 C C . ASP A 1 178 ? 10.784 -0.140 -11.648 1.00 91.94 178 ASP A C 1
ATOM 1400 O O . ASP A 1 178 ? 9.790 0.436 -11.186 1.00 91.94 178 ASP A O 1
ATOM 1404 N N . ILE A 1 179 ? 11.295 -1.229 -11.091 1.00 93.75 179 ILE A N 1
ATOM 1405 C CA . ILE A 1 179 ? 10.878 -1.738 -9.793 1.00 93.75 179 ILE A CA 1
ATOM 1406 C C . ILE A 1 179 ? 12.102 -1.758 -8.907 1.00 93.75 179 ILE A C 1
ATOM 1408 O O . ILE A 1 179 ? 13.037 -2.523 -9.142 1.00 93.75 179 ILE A O 1
ATOM 1412 N N . CYS A 1 180 ? 12.071 -0.947 -7.859 1.00 94.31 180 CYS A N 1
ATOM 1413 C CA . CYS A 1 180 ? 13.178 -0.832 -6.936 1.00 94.31 180 CYS A CA 1
ATOM 1414 C C . CYS A 1 180 ? 12.848 -1.407 -5.560 1.00 94.31 180 CYS A C 1
ATOM 1416 O O . CYS A 1 180 ? 11.730 -1.293 -5.050 1.00 94.31 180 CYS A O 1
ATOM 1418 N N . CYS A 1 181 ? 13.852 -2.037 -4.953 1.00 94.25 181 CYS A N 1
ATOM 1419 C CA . CYS A 1 181 ? 13.825 -2.386 -3.544 1.00 94.25 181 CYS A CA 1
ATOM 1420 C C . CYS A 1 181 ? 14.293 -1.172 -2.745 1.00 94.25 181 CYS A C 1
ATOM 1422 O O . CYS A 1 181 ? 15.384 -0.665 -2.994 1.00 94.25 181 CYS A O 1
ATOM 1424 N N . VAL A 1 182 ? 13.504 -0.725 -1.776 1.00 93.81 182 VAL A N 1
ATOM 1425 C CA . VAL A 1 182 ? 13.795 0.452 -0.954 1.00 93.81 182 VAL A CA 1
ATOM 1426 C C . VAL A 1 182 ? 13.812 0.058 0.518 1.00 93.81 182 VAL A C 1
ATOM 1428 O O . VAL A 1 182 ? 12.953 -0.698 0.980 1.00 93.81 182 VAL A O 1
ATOM 1431 N N . ASP A 1 183 ? 14.792 0.565 1.258 1.00 91.00 183 ASP A N 1
ATOM 1432 C CA . ASP A 1 183 ? 14.821 0.451 2.713 1.00 91.00 183 ASP A CA 1
ATOM 1433 C C . ASP A 1 183 ? 13.718 1.337 3.331 1.00 91.00 183 ASP A C 1
ATOM 1435 O O . ASP A 1 183 ? 13.737 2.553 3.122 1.00 91.00 183 ASP A O 1
ATOM 1439 N N . PRO A 1 184 ? 12.751 0.779 4.085 1.00 86.88 184 PRO A N 1
ATOM 1440 C CA . PRO A 1 184 ? 11.657 1.554 4.666 1.00 86.88 184 PRO A CA 1
ATOM 1441 C C . PRO A 1 184 ? 12.098 2.564 5.729 1.00 86.88 184 PRO A C 1
ATOM 1443 O O . PRO A 1 184 ? 11.315 3.460 6.035 1.00 86.88 184 PRO A O 1
ATOM 1446 N N . GLN A 1 185 ? 13.295 2.427 6.310 1.00 84.31 185 GLN A N 1
ATOM 1447 C CA . GLN A 1 185 ? 13.768 3.334 7.357 1.00 84.31 185 GLN A CA 1
ATOM 1448 C C . GLN A 1 185 ? 14.430 4.587 6.767 1.00 84.31 185 GLN A C 1
ATOM 1450 O O . GLN A 1 185 ? 14.083 5.715 7.125 1.00 84.31 185 GLN A O 1
ATOM 1455 N N . SER A 1 186 ? 15.366 4.405 5.833 1.00 87.12 186 SER A N 1
ATOM 1456 C CA . SER A 1 186 ? 16.103 5.510 5.208 1.00 87.12 186 SER A CA 1
ATOM 1457 C C . SER A 1 186 ? 15.465 6.036 3.921 1.00 87.12 186 SER A C 1
ATOM 1459 O O . SER A 1 186 ? 15.688 7.190 3.555 1.00 87.12 186 SER A O 1
ATOM 1461 N N . GLY A 1 187 ? 14.670 5.218 3.226 1.00 87.62 187 GLY A N 1
ATOM 1462 C CA . GLY A 1 187 ? 14.196 5.500 1.870 1.00 87.62 187 GLY A CA 1
ATOM 1463 C C . GLY A 1 187 ? 15.250 5.275 0.786 1.00 87.62 187 GLY A C 1
ATOM 1464 O O . GLY A 1 187 ? 15.038 5.688 -0.353 1.00 87.62 187 GLY A O 1
ATOM 1465 N N . SER A 1 188 ? 16.379 4.646 1.120 1.00 91.06 188 SER A N 1
ATOM 1466 C CA . SER A 1 188 ? 17.464 4.380 0.172 1.00 91.06 188 SER A CA 1
ATOM 1467 C C . SER A 1 188 ? 17.108 3.238 -0.776 1.00 91.06 188 SER A C 1
ATOM 1469 O O . SER A 1 188 ? 16.570 2.213 -0.350 1.00 91.06 188 SER A O 1
ATOM 1471 N N . VAL A 1 189 ? 17.450 3.387 -2.056 1.00 93.62 189 VAL A N 1
ATOM 1472 C CA . VAL A 1 189 ? 17.295 2.326 -3.058 1.00 93.62 189 VAL A CA 1
ATOM 1473 C C . VAL A 1 189 ? 18.400 1.286 -2.866 1.00 93.62 189 VAL A C 1
ATOM 1475 O O . VAL A 1 189 ? 19.582 1.596 -2.973 1.00 93.62 189 VAL A O 1
ATOM 1478 N N . LEU A 1 190 ? 18.005 0.049 -2.574 1.00 93.19 190 LEU A N 1
ATOM 1479 C CA . LEU A 1 190 ? 18.889 -1.101 -2.369 1.00 93.19 190 LEU A CA 1
ATOM 1480 C C . LEU A 1 190 ? 19.231 -1.799 -3.691 1.00 93.19 190 LEU A C 1
ATOM 1482 O O . LEU A 1 190 ? 20.341 -2.286 -3.877 1.00 93.19 190 LEU A O 1
ATOM 1486 N N . SER A 1 191 ? 18.258 -1.886 -4.595 1.00 93.50 191 SER A N 1
ATOM 1487 C CA . SER A 1 191 ? 18.412 -2.434 -5.947 1.00 93.50 191 SER A CA 1
ATOM 1488 C C . SER A 1 191 ? 17.293 -1.917 -6.847 1.00 93.50 191 SER A C 1
ATOM 1490 O O . SER A 1 191 ? 16.248 -1.499 -6.344 1.00 93.50 191 SER A O 1
ATOM 1492 N N . SER A 1 192 ? 17.495 -1.954 -8.165 1.00 92.88 192 SER A N 1
ATOM 1493 C CA . SER A 1 192 ? 16.443 -1.668 -9.140 1.00 92.88 192 SER A CA 1
ATOM 1494 C C . SER A 1 192 ? 16.478 -2.640 -10.313 1.00 92.88 192 SER A C 1
ATOM 1496 O O . SER A 1 192 ? 17.547 -3.103 -10.709 1.00 92.88 192 SER A O 1
ATOM 1498 N N . PHE A 1 193 ? 15.297 -2.948 -10.839 1.00 91.81 193 PHE A N 1
ATOM 1499 C CA . PHE A 1 193 ? 15.083 -3.717 -12.054 1.00 91.81 193 PHE A CA 1
ATOM 1500 C C . PHE A 1 193 ? 14.353 -2.843 -13.074 1.00 91.81 193 PHE A C 1
ATOM 1502 O O . PHE A 1 193 ? 13.198 -2.471 -12.858 1.00 91.81 193 PHE A O 1
ATOM 1509 N N . GLU A 1 194 ? 15.028 -2.519 -14.173 1.00 90.50 194 GLU A N 1
ATOM 1510 C CA . GLU A 1 194 ? 14.469 -1.725 -15.266 1.00 90.50 194 GLU A CA 1
ATOM 1511 C C . GLU A 1 194 ? 13.613 -2.596 -16.194 1.00 90.50 194 GLU A C 1
ATOM 1513 O O . GLU A 1 194 ? 13.970 -3.727 -16.525 1.00 90.50 194 GLU A O 1
ATOM 1518 N N . ILE A 1 195 ? 12.460 -2.075 -16.608 1.00 87.25 195 ILE A N 1
ATOM 1519 C CA . ILE A 1 195 ? 11.552 -2.754 -17.531 1.00 87.25 195 ILE A CA 1
ATOM 1520 C C . ILE A 1 195 ? 11.862 -2.254 -18.939 1.00 87.25 195 ILE A C 1
ATOM 1522 O O . ILE A 1 195 ? 11.450 -1.167 -19.332 1.00 87.25 195 ILE A O 1
ATOM 1526 N N . GLU A 1 196 ? 12.595 -3.075 -19.691 1.00 77.38 196 GLU A N 1
ATOM 1527 C CA . GLU A 1 196 ? 13.105 -2.726 -21.023 1.00 77.38 196 GLU A CA 1
ATOM 1528 C C . GLU A 1 196 ? 11.995 -2.520 -22.071 1.00 77.38 196 GLU A C 1
ATOM 1530 O O . GLU A 1 196 ? 12.116 -1.666 -22.949 1.00 77.38 196 GLU A O 1
ATOM 1535 N N . TYR A 1 197 ? 10.899 -3.286 -21.988 1.00 74.00 197 TYR A N 1
ATOM 1536 C CA . TYR A 1 197 ? 9.831 -3.289 -22.995 1.00 74.00 197 TYR A CA 1
ATOM 1537 C C . TYR A 1 197 ? 8.457 -3.074 -22.361 1.00 74.00 197 TYR A C 1
ATOM 1539 O O . TYR A 1 197 ? 7.754 -4.020 -22.006 1.00 74.00 197 TYR A O 1
ATOM 1547 N N . GLY A 1 198 ? 8.048 -1.811 -22.274 1.00 76.94 198 GLY A N 1
ATOM 1548 C CA . GLY A 1 198 ? 6.709 -1.420 -21.845 1.00 76.94 198 GLY A CA 1
ATOM 1549 C C . GLY A 1 198 ? 6.675 -0.671 -20.519 1.00 76.94 198 GLY A C 1
ATOM 1550 O O . GLY A 1 198 ? 7.687 -0.444 -19.866 1.00 76.94 198 GLY A O 1
ATOM 1551 N N . GLU A 1 199 ? 5.471 -0.264 -20.130 1.00 83.62 199 GLU A N 1
ATOM 1552 C CA . GLU A 1 199 ? 5.244 0.536 -18.928 1.00 83.62 199 GLU A CA 1
ATOM 1553 C C . GLU A 1 199 ? 4.560 -0.305 -17.847 1.00 83.62 199 GLU A C 1
ATOM 1555 O O . GLU A 1 199 ? 3.536 -0.945 -18.103 1.00 83.62 199 GLU A O 1
ATOM 1560 N N . ALA A 1 200 ? 5.086 -0.283 -16.623 1.00 88.50 200 ALA A N 1
ATOM 1561 C CA . ALA A 1 200 ? 4.472 -0.986 -15.505 1.00 88.50 200 ALA A CA 1
ATOM 1562 C C . ALA A 1 200 ? 3.212 -0.259 -15.031 1.00 88.50 200 ALA A C 1
ATOM 1564 O O . ALA A 1 200 ? 3.233 0.934 -14.726 1.00 88.50 200 ALA A O 1
ATOM 1565 N N . LYS A 1 201 ? 2.102 -0.991 -14.932 1.00 87.88 201 LYS A N 1
ATOM 1566 C CA . LYS A 1 201 ? 0.809 -0.451 -14.483 1.00 87.88 201 LYS A CA 1
ATOM 1567 C C . LYS A 1 201 ? 0.329 -1.049 -13.179 1.00 87.88 201 LYS A C 1
ATOM 1569 O O . LYS A 1 201 ? -0.392 -0.395 -12.428 1.00 87.88 201 LYS A O 1
ATOM 1574 N N . SER A 1 202 ? 0.697 -2.289 -12.895 1.00 88.12 202 SER A N 1
ATOM 1575 C CA . SER A 1 202 ? 0.279 -2.962 -11.676 1.00 88.12 202 SER A CA 1
ATOM 1576 C C . SER A 1 202 ? 1.363 -3.904 -11.183 1.00 88.12 202 SER A C 1
ATOM 1578 O O . SER A 1 202 ? 2.160 -4.427 -11.953 1.00 88.12 202 SER A O 1
ATOM 1580 N N . MET A 1 203 ? 1.386 -4.131 -9.873 1.00 92.44 203 MET A N 1
ATOM 1581 C CA . MET A 1 203 ? 2.207 -5.176 -9.273 1.00 92.44 203 MET A CA 1
ATOM 1582 C C . MET A 1 203 ? 1.488 -5.835 -8.100 1.00 92.44 203 MET A C 1
ATOM 1584 O O . MET A 1 203 ? 0.690 -5.180 -7.418 1.00 92.44 203 MET A O 1
ATOM 1588 N N . ALA A 1 204 ? 1.755 -7.115 -7.870 1.00 90.94 204 ALA A N 1
ATOM 1589 C CA . ALA A 1 204 ? 1.236 -7.886 -6.748 1.00 90.94 204 ALA A CA 1
ATOM 1590 C C . ALA A 1 204 ? 2.269 -8.920 -6.292 1.00 90.94 204 ALA A C 1
ATOM 1592 O O . ALA A 1 204 ? 2.923 -9.560 -7.114 1.00 90.94 204 ALA A O 1
ATOM 1593 N N . LEU A 1 205 ? 2.399 -9.098 -4.980 1.00 90.06 205 LEU A N 1
ATOM 1594 C CA . LEU A 1 205 ? 3.247 -10.136 -4.408 1.00 90.06 205 LEU A CA 1
ATOM 1595 C C . LEU A 1 205 ? 2.424 -11.418 -4.251 1.00 90.06 205 LEU A C 1
ATOM 1597 O O . LEU A 1 205 ? 1.352 -11.393 -3.647 1.00 90.06 205 LEU A O 1
ATOM 1601 N N . VAL A 1 206 ? 2.921 -12.534 -4.777 1.00 89.81 206 VAL A N 1
ATOM 1602 C CA . VAL A 1 206 ? 2.254 -13.836 -4.706 1.00 89.81 206 VAL A CA 1
ATOM 1603 C C . VAL A 1 206 ? 3.213 -14.861 -4.120 1.00 89.81 206 VAL A C 1
ATOM 1605 O O . VAL A 1 206 ? 4.375 -14.959 -4.511 1.00 89.81 206 VAL A O 1
ATOM 1608 N N . LYS A 1 207 ? 2.725 -15.657 -3.168 1.00 89.25 207 LYS A N 1
ATOM 1609 C CA . LYS A 1 207 ? 3.470 -16.808 -2.661 1.00 89.25 207 LYS A CA 1
ATOM 1610 C C . LYS A 1 207 ? 3.264 -17.990 -3.602 1.00 89.25 207 LYS A C 1
ATOM 1612 O O . LYS A 1 207 ? 2.148 -18.476 -3.750 1.00 89.25 207 LYS A O 1
ATOM 1617 N N . PHE A 1 208 ? 4.351 -18.483 -4.179 1.00 84.38 208 PHE A N 1
ATOM 1618 C CA . PHE A 1 208 ? 4.366 -19.699 -4.980 1.00 84.38 208 PHE A CA 1
ATOM 1619 C C . PHE A 1 208 ? 5.277 -20.722 -4.301 1.00 84.38 208 PHE A C 1
ATOM 1621 O O . PHE A 1 208 ? 6.490 -20.530 -4.215 1.00 84.38 208 PHE A O 1
ATOM 1628 N N . LYS A 1 209 ? 4.693 -21.803 -3.767 1.00 87.19 209 LYS A N 1
ATOM 1629 C CA . LYS A 1 209 ? 5.396 -22.796 -2.931 1.00 87.19 209 LYS A CA 1
ATOM 1630 C C . LYS A 1 209 ? 6.109 -22.125 -1.737 1.00 87.19 209 LYS A C 1
ATOM 1632 O O . LYS A 1 209 ? 5.461 -21.487 -0.905 1.00 87.19 209 LYS A O 1
ATOM 1637 N N . SER A 1 210 ? 7.429 -22.281 -1.629 1.00 84.06 210 SER A N 1
ATOM 1638 C CA . SER A 1 210 ? 8.288 -21.653 -0.616 1.00 84.06 210 SER A CA 1
ATOM 1639 C C . SER A 1 210 ? 8.875 -20.307 -1.059 1.00 84.06 210 SER A C 1
ATOM 1641 O O . SER A 1 210 ? 9.521 -19.641 -0.252 1.00 84.06 210 SER A O 1
ATOM 1643 N N . THR A 1 211 ? 8.634 -19.892 -2.304 1.00 85.94 211 THR A N 1
ATOM 1644 C CA . THR A 1 211 ? 9.164 -18.657 -2.891 1.00 85.94 211 THR A CA 1
ATOM 1645 C C . THR A 1 211 ? 8.111 -17.558 -2.954 1.00 85.94 211 THR A C 1
ATOM 1647 O O . THR A 1 211 ? 6.906 -17.818 -3.011 1.00 85.94 211 THR A O 1
ATOM 1650 N N . LEU A 1 212 ? 8.572 -16.311 -2.935 1.00 87.88 212 LEU A N 1
ATOM 1651 C CA . LEU A 1 212 ? 7.742 -15.142 -3.192 1.00 87.88 212 LEU A CA 1
ATOM 1652 C C . LEU A 1 212 ? 8.077 -14.605 -4.572 1.00 87.88 212 LEU A C 1
ATOM 1654 O O . LEU A 1 212 ? 9.244 -14.413 -4.899 1.00 87.88 212 LEU A O 1
ATOM 1658 N N . VAL A 1 213 ? 7.035 -14.397 -5.364 1.00 90.19 213 VAL A N 1
ATOM 1659 C CA . VAL A 1 213 ? 7.121 -13.955 -6.750 1.00 90.19 213 VAL A CA 1
ATOM 1660 C C . VAL A 1 213 ? 6.404 -12.618 -6.854 1.00 90.19 213 VAL A C 1
ATOM 1662 O O . VAL A 1 213 ? 5.288 -12.460 -6.354 1.00 90.19 213 VAL A O 1
ATOM 1665 N N . LEU A 1 214 ? 7.050 -11.647 -7.491 1.00 92.38 214 LEU A N 1
ATOM 1666 C CA . LEU A 1 214 ? 6.427 -10.379 -7.837 1.00 92.38 214 LEU A CA 1
ATOM 1667 C C . LEU A 1 214 ? 5.823 -10.505 -9.235 1.00 92.38 214 LEU A C 1
ATOM 1669 O O . LEU A 1 214 ? 6.545 -10.682 -10.212 1.00 92.38 214 LEU A O 1
ATOM 1673 N N . VAL A 1 215 ? 4.501 -10.421 -9.326 1.00 91.62 215 VAL A N 1
ATOM 1674 C CA . VAL A 1 215 ? 3.786 -10.372 -10.603 1.00 91.62 215 VAL A CA 1
ATOM 1675 C C . VAL A 1 215 ? 3.616 -8.912 -10.988 1.00 91.62 215 VAL A C 1
ATOM 1677 O O . VAL A 1 215 ? 3.122 -8.119 -10.184 1.00 91.62 215 VAL A O 1
ATOM 1680 N N . VAL A 1 216 ? 4.009 -8.562 -12.209 1.00 91.38 216 VAL A N 1
ATOM 1681 C CA . VAL A 1 216 ? 3.986 -7.188 -12.721 1.00 91.38 216 VAL A CA 1
ATOM 1682 C C . VAL A 1 216 ? 3.159 -7.157 -13.997 1.00 91.38 216 VAL A C 1
ATOM 1684 O O . VAL A 1 216 ? 3.445 -7.880 -14.947 1.00 91.38 216 VAL A O 1
ATOM 1687 N N . GLY A 1 217 ? 2.122 -6.326 -14.013 1.00 90.44 217 GLY A N 1
ATOM 1688 C CA . GLY A 1 217 ? 1.361 -6.023 -15.216 1.00 90.44 217 GLY A CA 1
ATOM 1689 C C . GLY A 1 217 ? 2.041 -4.898 -15.983 1.00 90.44 217 GLY A C 1
ATOM 1690 O O . GLY A 1 217 ? 2.123 -3.775 -15.479 1.00 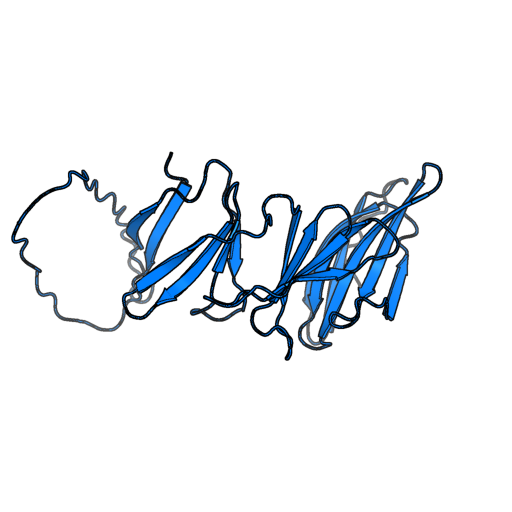90.44 217 GLY A O 1
ATOM 1691 N N . ILE A 1 218 ? 2.498 -5.202 -17.194 1.00 88.38 218 ILE A N 1
ATOM 1692 C CA . ILE A 1 218 ? 3.106 -4.245 -18.120 1.00 88.38 218 ILE A CA 1
ATOM 1693 C C . ILE A 1 218 ? 2.173 -3.984 -19.305 1.00 88.38 218 ILE A C 1
ATOM 1695 O O . ILE A 1 218 ? 1.437 -4.873 -19.731 1.00 88.38 218 ILE A O 1
ATOM 1699 N N . ILE A 1 219 ? 2.209 -2.769 -19.845 1.00 83.88 219 ILE A N 1
ATOM 1700 C CA . ILE A 1 219 ? 1.643 -2.455 -21.159 1.00 83.88 219 ILE A CA 1
ATOM 1701 C C . ILE A 1 219 ? 2.806 -2.405 -22.142 1.00 83.88 219 ILE A C 1
ATOM 1703 O O . ILE A 1 219 ? 3.630 -1.491 -22.081 1.00 83.88 219 ILE A O 1
ATOM 1707 N N . SER A 1 220 ? 2.886 -3.399 -23.024 1.00 74.94 220 SER A N 1
ATOM 1708 C CA . SER A 1 220 ? 3.910 -3.461 -24.064 1.00 74.94 220 SER A CA 1
ATOM 1709 C C . SER A 1 220 ? 3.657 -2.415 -25.148 1.00 74.94 220 SER A C 1
ATOM 1711 O O . SER A 1 220 ? 2.527 -2.217 -25.591 1.00 74.94 220 SER A O 1
ATOM 1713 N N . SER A 1 221 ? 4.727 -1.790 -25.629 1.00 62.91 221 SER A N 1
ATOM 1714 C CA . SER A 1 221 ? 4.717 -0.870 -26.774 1.00 62.91 221 SER A CA 1
ATOM 1715 C C . SER A 1 221 ? 5.117 -1.542 -28.105 1.00 62.91 221 SER A C 1
ATOM 1717 O O . SER A 1 221 ? 5.349 -0.843 -29.089 1.00 62.91 221 SER A O 1
ATOM 1719 N N . GLY A 1 222 ? 5.189 -2.883 -28.160 1.00 61.47 222 GLY A N 1
ATOM 1720 C CA . GLY A 1 222 ? 5.620 -3.683 -29.325 1.00 61.47 222 GLY A CA 1
ATOM 1721 C C . GLY A 1 222 ? 4.625 -4.785 -29.746 1.00 61.47 222 GLY A C 1
ATOM 1722 O O . GLY A 1 222 ? 3.587 -4.931 -29.098 1.00 61.47 222 GLY A O 1
ATOM 1723 N N . PRO A 1 223 ? 4.902 -5.540 -30.834 1.00 52.41 223 PRO A N 1
ATOM 1724 C CA . PRO A 1 223 ? 3.985 -6.548 -31.364 1.00 52.41 223 PRO A CA 1
ATOM 1725 C C . PRO A 1 223 ? 3.797 -7.716 -30.388 1.00 52.41 223 PRO A C 1
ATOM 1727 O O . PRO A 1 223 ? 4.729 -8.122 -29.698 1.00 52.41 223 PRO A O 1
ATOM 1730 N N . ASP A 1 224 ? 2.562 -8.214 -30.367 1.00 51.81 224 ASP A N 1
ATOM 1731 C CA . ASP A 1 224 ? 1.979 -9.192 -29.444 1.00 51.81 224 ASP A CA 1
ATOM 1732 C C . ASP A 1 224 ? 2.924 -10.371 -29.135 1.00 51.81 224 ASP A C 1
ATOM 1734 O O . ASP A 1 224 ? 3.219 -11.206 -29.995 1.00 51.81 224 ASP A O 1
ATOM 1738 N N . VAL A 1 225 ? 3.437 -10.425 -27.902 1.00 55.53 225 VAL A N 1
ATOM 1739 C CA . VAL A 1 225 ? 4.248 -11.551 -27.426 1.00 55.53 225 VAL A CA 1
ATOM 1740 C C . VAL A 1 225 ? 3.298 -12.695 -27.072 1.00 55.53 225 VAL A C 1
ATOM 1742 O O . VAL A 1 225 ? 2.412 -12.554 -26.234 1.00 55.53 225 VAL A O 1
ATOM 1745 N N . GLN A 1 226 ? 3.495 -13.831 -27.741 1.00 50.38 226 GLN A N 1
ATOM 1746 C CA . GLN A 1 226 ? 2.684 -15.048 -27.653 1.00 50.38 226 GLN A CA 1
ATOM 1747 C C . GLN A 1 226 ? 2.418 -15.506 -26.198 1.00 50.38 226 GLN A C 1
ATOM 1749 O O . GLN A 1 226 ? 3.337 -15.488 -25.374 1.00 50.38 226 GLN A O 1
ATOM 1754 N N . PRO A 1 227 ? 1.210 -16.012 -25.874 1.00 54.25 227 PRO A N 1
ATOM 1755 C CA . PRO A 1 227 ? 0.881 -16.460 -24.531 1.00 54.25 227 PRO A CA 1
ATOM 1756 C C . PRO A 1 227 ? 1.419 -17.878 -24.326 1.00 54.25 227 PRO A C 1
ATOM 1758 O O . PRO A 1 227 ? 0.765 -18.851 -24.688 1.00 54.25 227 PRO A O 1
ATOM 1761 N N . ASN A 1 228 ? 2.600 -18.019 -23.729 1.00 48.97 228 ASN A N 1
ATOM 1762 C CA . ASN A 1 228 ? 3.000 -19.291 -23.127 1.00 48.97 228 ASN A CA 1
ATOM 1763 C C . ASN A 1 228 ? 3.027 -19.120 -21.608 1.00 48.97 228 ASN A C 1
ATOM 1765 O O . ASN A 1 228 ? 3.929 -18.512 -21.041 1.00 48.97 228 ASN A O 1
ATOM 1769 N N . GLY A 1 229 ? 1.959 -19.602 -20.971 1.00 54.12 229 GLY A N 1
ATOM 1770 C CA . GLY A 1 229 ? 1.573 -19.316 -19.587 1.00 54.12 229 GLY A CA 1
ATOM 1771 C C . GLY A 1 229 ? 2.316 -20.093 -18.501 1.00 54.12 229 GLY A C 1
ATOM 1772 O O . GLY A 1 229 ? 1.739 -20.315 -17.441 1.00 54.12 229 GLY A O 1
ATOM 1773 N N . GLU A 1 230 ? 3.563 -20.504 -18.723 1.00 42.78 230 GLU A N 1
ATOM 1774 C CA . GLU A 1 230 ? 4.346 -21.200 -17.698 1.00 42.78 230 GLU A CA 1
ATOM 1775 C C . GLU A 1 230 ? 5.697 -20.518 -17.476 1.00 42.78 230 GLU A C 1
ATOM 1777 O O . GLU A 1 230 ? 6.574 -20.517 -18.340 1.00 42.78 230 GLU A O 1
ATOM 1782 N N . ALA A 1 231 ? 5.863 -19.950 -16.279 1.00 52.19 231 ALA A N 1
ATOM 1783 C CA . ALA A 1 231 ? 7.167 -19.579 -15.749 1.00 52.19 231 ALA A CA 1
ATOM 1784 C C . ALA A 1 231 ? 7.824 -20.838 -15.160 1.00 52.19 231 ALA A C 1
ATOM 1786 O O . ALA A 1 231 ? 7.206 -21.533 -14.349 1.00 52.19 231 ALA A O 1
ATOM 1787 N N . LYS A 1 232 ? 9.044 -21.147 -15.610 1.00 38.31 232 LYS A N 1
ATOM 1788 C CA . LYS A 1 232 ? 9.806 -22.338 -15.211 1.00 38.31 232 LYS A CA 1
ATOM 1789 C C . LYS A 1 232 ? 10.542 -22.136 -13.891 1.00 38.31 232 LYS A C 1
ATOM 1791 O O . LYS A 1 232 ? 11.100 -21.032 -13.707 1.00 38.31 232 LYS A O 1
#

Foldseek 3Di:
DFQDWDKDFDFPDPDDDDDDDDDDDDDDDDDPPPFPFVQPPDPDPGGRRGIGTPDIHDPDDAHWDWDFQDDDPQTWIWIEGCWIWTWHADPVGIDTHTDPPPLNQFPEKERADDPVANSWMWTFHPQWIKIWHDDPPDDIDIDIADDDARFDYWYADHVVRWIWTWGWDDDPNDIKIKIFIARPPHRDTPDIDTDPFFHWDDWDWDDDPPDIDIDTDGDGPDPDDDDPPDDD